Protein AF-0000000067835539 (afdb_homodimer)

Structure (mmCIF, N/CA/C/O backbone):
data_AF-0000000067835539-model_v1
#
loop_
_entity.id
_entity.type
_entity.pdbx_description
1 polymer 'DUF3467 domain-containing protein'
#
loop_
_atom_site.group_PDB
_atom_site.id
_atom_site.type_symbol
_atom_site.label_atom_id
_atom_site.label_alt_id
_atom_site.label_comp_id
_atom_site.label_asym_id
_atom_site.label_entity_id
_atom_site.label_seq_id
_atom_site.pdbx_PDB_ins_code
_atom_site.Cartn_x
_atom_site.Cartn_y
_atom_site.Cartn_z
_atom_site.occupancy
_atom_site.B_iso_or_equiv
_atom_site.auth_seq_id
_atom_site.auth_comp_id
_atom_site.auth_asym_id
_atom_site.auth_atom_id
_atom_site.pdbx_PDB_model_num
ATOM 1 N N . MET A 1 1 ? -22.531 42.406 32.344 1 38.16 1 MET A N 1
ATOM 2 C CA . MET A 1 1 ? -21.484 42.094 31.375 1 38.16 1 MET A CA 1
ATOM 3 C C . MET A 1 1 ? -21.359 40.594 31.203 1 38.16 1 MET A C 1
ATOM 5 O O . MET A 1 1 ? -20.703 39.906 32 1 38.16 1 MET A O 1
ATOM 9 N N . SER A 1 2 ? -22.359 39.75 30.859 1 42.31 2 SER A N 1
ATOM 10 C CA . SER A 1 2 ? -22.562 38.312 30.734 1 42.31 2 SER A CA 1
ATOM 11 C C . SER A 1 2 ? -21.547 37.688 29.781 1 42.31 2 SER A C 1
ATOM 13 O O . SER A 1 2 ? -21.5 38.062 28.594 1 42.31 2 SER A O 1
ATOM 15 N N . GLU A 1 3 ? -20.266 37.438 30.234 1 42.94 3 GLU A N 1
ATOM 16 C CA . GLU A 1 3 ? -19.234 36.656 29.547 1 42.94 3 GLU A CA 1
ATOM 17 C C . GLU A 1 3 ? -19.828 35.438 28.891 1 42.94 3 GLU A C 1
ATOM 19 O O . GLU A 1 3 ? -20.281 34.5 29.562 1 42.94 3 GLU A O 1
ATOM 24 N N . SER A 1 4 ? -20.703 35.625 27.859 1 46.66 4 SER A N 1
ATOM 25 C CA . SER A 1 4 ? -21.062 34.5 27 1 46.66 4 SER A CA 1
ATOM 26 C C . SER A 1 4 ? -19.891 33.562 26.781 1 46.66 4 SER A C 1
ATOM 28 O O . SER A 1 4 ? -18.875 33.969 26.188 1 46.66 4 SER A O 1
ATOM 30 N N . SER A 1 5 ? -19.531 32.781 27.75 1 46.53 5 SER A N 1
ATOM 31 C CA . SER A 1 5 ? -18.641 31.656 27.625 1 46.53 5 SER A CA 1
ATOM 32 C C .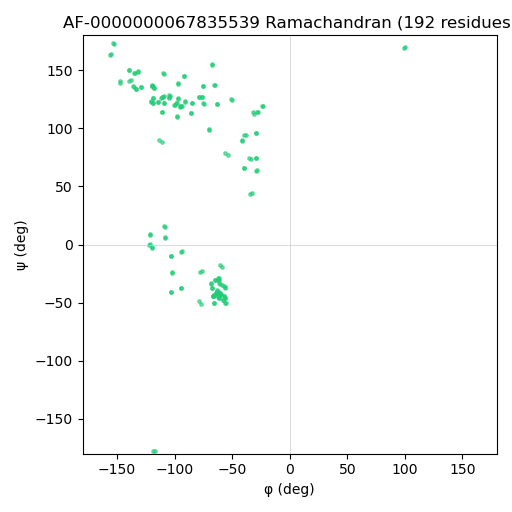 SER A 1 5 ? -18.719 31.047 26.234 1 46.53 5 SER A C 1
ATOM 34 O O . SER A 1 5 ? -19.766 30.516 25.844 1 46.53 5 SER A O 1
ATOM 36 N N . LYS A 1 6 ? -18.109 31.734 25.156 1 47.28 6 LYS A N 1
ATOM 37 C CA . LYS A 1 6 ? -17.953 31.062 23.859 1 47.28 6 LYS A CA 1
ATOM 38 C C . LYS A 1 6 ? -17.812 29.562 24.047 1 47.28 6 LYS A C 1
ATOM 40 O O . LYS A 1 6 ? -16.984 29.109 24.844 1 47.28 6 LYS A O 1
ATOM 45 N N . PRO A 1 7 ? -18.906 28.781 23.922 1 44.31 7 PRO A N 1
ATOM 46 C CA . PRO A 1 7 ? -18.703 27.344 24.016 1 44.31 7 PRO A CA 1
ATOM 47 C C . PRO A 1 7 ? -17.297 26.906 23.562 1 44.31 7 PRO A C 1
ATOM 49 O O . PRO A 1 7 ? -16.688 27.578 22.734 1 44.31 7 PRO A O 1
ATOM 52 N N . GLY A 1 8 ? -16.484 26.391 24.438 1 43.19 8 GLY A N 1
ATOM 53 C CA . GLY A 1 8 ? -15.195 25.766 24.141 1 43.19 8 GLY A CA 1
ATOM 54 C C . GLY A 1 8 ? -15.102 25.25 22.703 1 43.19 8 GLY A C 1
ATOM 55 O O . GLY A 1 8 ? -16.125 25.016 22.062 1 43.19 8 GLY A O 1
ATOM 56 N N . ALA A 1 9 ? -14.156 25.734 21.812 1 45.31 9 ALA A N 1
ATOM 57 C CA . ALA A 1 9 ? -13.812 25.156 20.516 1 45.31 9 ALA A CA 1
ATOM 58 C C . ALA A 1 9 ? -14.047 23.641 20.516 1 45.31 9 ALA A C 1
ATOM 60 O O . ALA A 1 9 ? -13.344 22.891 21.203 1 45.31 9 ALA A O 1
ATOM 61 N N . ALA A 1 10 ? -15.117 23.078 20.641 1 43.88 10 ALA A N 1
ATOM 62 C CA . ALA A 1 10 ? -15.43 21.656 20.453 1 43.88 10 ALA A CA 1
ATOM 63 C C . ALA A 1 10 ? -14.547 21.031 19.391 1 43.88 10 ALA A C 1
ATOM 65 O O . ALA A 1 10 ? -14.156 21.703 18.422 1 43.88 10 ALA A O 1
ATOM 66 N N . ASP A 1 11 ? -13.602 20.078 19.688 1 50.38 11 ASP A N 1
ATOM 67 C CA . ASP A 1 11 ? -12.828 19.234 18.781 1 50.38 11 ASP A CA 1
ATOM 68 C C . ASP A 1 11 ? -13.633 18.891 17.531 1 50.38 11 ASP A C 1
ATOM 70 O O . ASP A 1 11 ? -14.484 18 17.562 1 50.38 11 ASP A O 1
ATOM 74 N N . GLN A 1 12 ? -14.32 19.734 16.891 1 52.12 12 GLN A N 1
ATOM 75 C CA . GLN A 1 12 ? -15.094 19.469 15.68 1 52.12 12 GLN A CA 1
ATOM 76 C C . GLN A 1 12 ? -14.367 18.484 14.758 1 52.12 12 GLN A C 1
ATOM 78 O O . GLN A 1 12 ? -13.211 18.719 14.391 1 52.12 12 GLN A O 1
ATOM 83 N N . VAL A 1 13 ? -14.641 17.203 14.836 1 61.19 13 VAL A N 1
ATOM 84 C CA . VAL A 1 13 ? -14.188 16.219 13.867 1 61.19 13 VAL A CA 1
ATOM 85 C C . VAL A 1 13 ? -14.32 16.766 12.453 1 61.19 13 VAL A C 1
ATOM 87 O O . VAL A 1 13 ? -15.43 17.047 11.992 1 61.19 13 VAL A O 1
ATOM 90 N N . ARG A 1 14 ? -13.297 17.422 11.945 1 71.44 14 ARG A N 1
ATOM 91 C CA . ARG A 1 14 ? -13.312 17.969 10.594 1 71.44 14 ARG A CA 1
ATOM 92 C C . ARG A 1 14 ? -13.727 16.906 9.578 1 71.44 14 ARG A C 1
ATOM 94 O O . ARG A 1 14 ? -13.273 15.773 9.648 1 71.44 14 ARG A O 1
ATOM 101 N N . ALA A 1 15 ? -14.727 17.234 8.836 1 81.19 15 ALA A N 1
ATOM 102 C CA . ALA A 1 15 ? -15.172 16.344 7.773 1 81.19 15 ALA A CA 1
ATOM 103 C C . ALA A 1 15 ? -14.117 16.219 6.684 1 81.19 15 ALA A C 1
ATOM 105 O O . ALA A 1 15 ? -13.375 17.172 6.418 1 81.19 15 ALA A O 1
ATOM 106 N N . ILE A 1 16 ? -13.859 15.055 6.18 1 86.62 16 ILE A N 1
ATOM 107 C CA . ILE A 1 16 ? -12.914 14.82 5.086 1 86.62 16 ILE A CA 1
ATOM 108 C C . ILE A 1 16 ? -13.656 14.836 3.754 1 86.62 16 ILE A C 1
ATOM 110 O O . ILE A 1 16 ? -14.688 14.172 3.605 1 86.62 16 ILE A O 1
ATOM 114 N N . GLU A 1 17 ? -13.312 15.711 2.895 1 89.62 17 GLU A N 1
ATOM 115 C CA . GLU A 1 17 ? -13.742 15.703 1.501 1 89.62 17 GLU A CA 1
ATOM 116 C C . GLU A 1 17 ? -12.758 14.945 0.622 1 89.62 17 GLU A C 1
ATOM 118 O O . GLU A 1 17 ? -11.602 15.359 0.479 1 89.62 17 GLU A O 1
ATOM 123 N N . TRP A 1 18 ? -13.234 13.93 -0.084 1 92.94 18 TRP A N 1
ATOM 124 C CA . TRP A 1 18 ? -12.406 13.109 -0.963 1 92.94 18 TRP A CA 1
ATOM 125 C C . TRP A 1 18 ? -12.578 13.531 -2.418 1 92.94 18 TRP A C 1
ATOM 127 O O . TRP A 1 18 ? -13.695 13.578 -2.934 1 92.94 18 TRP A O 1
ATOM 137 N N . ARG A 1 19 ? -11.578 13.914 -3.035 1 94.31 19 ARG A N 1
ATOM 138 C CA . ARG A 1 19 ? -11.562 14.18 -4.469 1 94.31 19 ARG A CA 1
ATOM 139 C C . ARG A 1 19 ? -10.992 13 -5.242 1 94.31 19 ARG A C 1
ATOM 141 O O . ARG A 1 19 ? -9.82 12.641 -5.066 1 94.31 19 ARG A O 1
ATOM 148 N N . GLU A 1 20 ? -11.75 12.43 -6.184 1 95.12 20 GLU A N 1
ATOM 149 C CA . GLU A 1 20 ? -11.359 11.18 -6.828 1 95.12 20 GLU A CA 1
ATOM 150 C C . GLU A 1 20 ? -11.242 11.352 -8.344 1 95.12 20 GLU A C 1
ATOM 152 O O . GLU A 1 20 ? -11.078 10.367 -9.07 1 95.12 20 GLU A O 1
ATOM 157 N N . ASP A 1 21 ? -11.32 12.539 -8.844 1 94 21 ASP A N 1
ATOM 158 C CA . ASP A 1 21 ? -11.422 12.789 -10.273 1 94 21 ASP A CA 1
ATOM 159 C C . ASP A 1 21 ? -10.195 12.25 -11.016 1 94 21 ASP A C 1
ATOM 161 O O . ASP A 1 21 ? -10.312 11.773 -12.148 1 94 21 ASP A O 1
ATOM 165 N N . SER A 1 22 ? -9.023 12.266 -10.453 1 92.44 22 SER A N 1
ATOM 166 C CA . SER A 1 22 ? -7.789 11.891 -11.133 1 92.44 22 SER A CA 1
ATOM 167 C C . SER A 1 22 ? -7.258 10.555 -10.617 1 92.44 22 SER A C 1
ATOM 169 O O . SER A 1 22 ? -6.125 10.172 -10.922 1 92.44 22 SER A O 1
ATOM 171 N N . MET A 1 23 ? -8.117 9.836 -9.922 1 96.88 23 MET A N 1
ATOM 172 C CA . MET A 1 23 ? -7.652 8.602 -9.305 1 96.88 23 MET A CA 1
ATOM 173 C C . MET A 1 23 ? -7.496 7.496 -10.336 1 96.88 23 MET A C 1
ATOM 175 O O . MET A 1 23 ? -8.398 7.258 -11.141 1 96.88 23 MET A O 1
ATOM 179 N N . SER A 1 24 ? -6.332 6.93 -10.344 1 97.06 24 SER A N 1
ATOM 180 C CA . SER A 1 24 ? -6.098 5.766 -11.188 1 97.06 24 SER A CA 1
ATOM 181 C C . SER A 1 24 ? -6.246 4.469 -10.406 1 97.06 24 SER A C 1
ATOM 183 O O . SER A 1 24 ? -5.836 4.391 -9.242 1 97.06 24 SER A O 1
ATOM 185 N N . THR A 1 25 ? -6.891 3.49 -11.039 1 97.81 25 THR A N 1
ATOM 186 C CA . THR A 1 25 ? -7.094 2.191 -10.406 1 97.81 25 THR A CA 1
ATOM 187 C C . THR A 1 25 ? -6.266 1.116 -11.102 1 97.81 25 THR A C 1
ATOM 189 O O . THR A 1 25 ? -6.285 1.008 -12.328 1 97.81 25 THR A O 1
ATOM 192 N N . GLN A 1 26 ? -5.469 0.396 -10.305 1 98.06 26 GLN A N 1
ATOM 193 C CA . GLN A 1 26 ? -4.656 -0.689 -10.844 1 98.06 26 GLN A CA 1
ATOM 194 C C . GLN A 1 26 ? -4.797 -1.955 -10.008 1 98.06 26 GLN A C 1
ATOM 196 O O . GLN A 1 26 ? -5.117 -1.884 -8.812 1 98.06 26 GLN A O 1
ATOM 201 N N . PHE A 1 27 ? -4.684 -3.047 -10.688 1 97.56 27 PHE A N 1
ATOM 202 C CA . PHE A 1 27 ? -4.562 -4.332 -10 1 97.56 27 PHE A CA 1
ATOM 203 C C . PHE A 1 27 ? -3.098 -4.688 -9.773 1 97.56 27 PHE A C 1
ATOM 205 O O . PHE A 1 27 ? -2.24 -4.383 -10.602 1 97.56 27 PHE A O 1
ATOM 212 N N . ALA A 1 28 ? -2.855 -5.352 -8.609 1 98.19 28 ALA A N 1
ATOM 213 C CA . ALA A 1 28 ? -1.514 -5.863 -8.352 1 98.19 28 ALA A CA 1
ATOM 214 C C . ALA A 1 28 ? -1.566 -7.148 -7.531 1 98.19 28 ALA A C 1
ATOM 216 O O . ALA A 1 28 ? -2.393 -7.281 -6.625 1 98.19 28 ALA A O 1
ATOM 217 N N . ASN A 1 29 ? -0.657 -8.109 -7.906 1 97.31 29 ASN A N 1
ATOM 218 C CA . ASN A 1 29 ? -0.482 -9.305 -7.082 1 97.31 29 ASN A CA 1
ATOM 219 C C . ASN A 1 29 ? 0.963 -9.461 -6.617 1 97.31 29 ASN A C 1
ATOM 221 O O . ASN A 1 29 ? 1.306 -10.438 -5.953 1 97.31 29 ASN A O 1
ATOM 225 N N . VAL A 1 30 ? 1.822 -8.609 -6.969 1 97 30 VAL A N 1
ATOM 226 C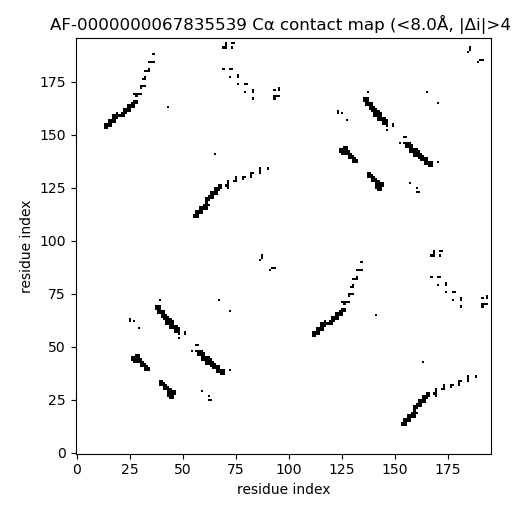 CA . VAL A 1 30 ? 3.203 -8.523 -6.504 1 97 30 VAL A CA 1
ATOM 227 C C . VAL A 1 30 ? 3.432 -7.184 -5.812 1 97 30 VAL A C 1
ATOM 229 O O . VAL A 1 30 ? 2.975 -6.145 -6.293 1 97 30 VAL A O 1
ATOM 232 N N . VAL A 1 31 ? 4.094 -7.184 -4.695 1 98.25 31 VAL A N 1
ATOM 233 C CA . VAL A 1 31 ? 4.402 -5.961 -3.963 1 98.25 31 VAL A CA 1
ATOM 234 C C . VAL A 1 31 ? 5.863 -5.98 -3.516 1 98.25 31 VAL A C 1
ATOM 236 O O . VAL A 1 31 ? 6.426 -7.047 -3.262 1 98.25 31 VAL A O 1
ATOM 239 N N . ASN A 1 32 ? 6.441 -4.848 -3.465 1 97.19 32 ASN A N 1
ATOM 240 C CA . ASN A 1 32 ? 7.766 -4.617 -2.889 1 97.19 32 ASN A CA 1
ATOM 241 C C . ASN A 1 32 ? 7.809 -3.32 -2.088 1 97.19 32 ASN A C 1
ATOM 243 O O . ASN A 1 32 ? 7.047 -2.393 -2.357 1 97.19 32 ASN A O 1
ATOM 247 N N . VAL A 1 33 ? 8.648 -3.305 -1.08 1 98.5 33 VAL A N 1
ATOM 248 C CA . VAL A 1 33 ? 8.75 -2.141 -0.207 1 98.5 33 VAL A CA 1
ATOM 249 C C . VAL A 1 33 ? 10.219 -1.784 0.007 1 98.5 33 VAL A C 1
ATOM 251 O O . VAL A 1 33 ? 11.047 -2.664 0.246 1 98.5 33 VAL A O 1
ATOM 254 N N . GLN A 1 34 ? 10.508 -0.536 -0.115 1 96.5 34 GLN A N 1
ATOM 255 C CA . GLN A 1 34 ? 11.828 0 0.21 1 96.5 34 GLN A CA 1
ATOM 256 C C . GLN A 1 34 ? 11.719 1.21 1.134 1 96.5 34 GLN A C 1
ATOM 258 O O . GLN A 1 34 ? 10.844 2.062 0.947 1 96.5 34 GLN A O 1
ATOM 263 N N . GLY A 1 35 ? 12.539 1.286 2.15 1 95.5 35 GLY A N 1
ATOM 264 C CA . GLY A 1 35 ? 12.508 2.379 3.109 1 95.5 35 GLY A CA 1
ATOM 265 C C . GLY A 1 35 ? 13.805 3.164 3.158 1 95.5 35 GLY A C 1
ATOM 266 O O . GLY A 1 35 ? 14.891 2.592 3.031 1 95.5 35 GLY A O 1
ATOM 267 N N . THR A 1 36 ? 13.758 4.48 3.197 1 92 36 THR A N 1
ATOM 268 C CA . THR A 1 36 ? 14.852 5.379 3.535 1 92 36 THR A CA 1
ATOM 269 C C . THR A 1 36 ? 14.531 6.184 4.793 1 92 36 THR A C 1
ATOM 271 O O . THR A 1 36 ? 13.5 5.949 5.438 1 92 36 THR A O 1
ATOM 274 N N . ARG A 1 37 ? 15.414 7.066 5.168 1 91.62 37 ARG A N 1
ATOM 275 C CA . ARG A 1 37 ? 15.18 7.898 6.34 1 91.62 37 ARG A CA 1
ATOM 276 C C . ARG A 1 37 ? 13.992 8.828 6.121 1 91.62 37 ARG A C 1
ATOM 278 O O . ARG A 1 37 ? 13.242 9.125 7.055 1 91.62 37 ARG A O 1
ATOM 285 N N . GLU A 1 38 ? 13.781 9.203 4.918 1 94.62 38 GLU A N 1
ATOM 286 C CA . GLU A 1 38 ? 12.852 10.289 4.637 1 94.62 38 GLU A CA 1
ATOM 287 C C . GLU A 1 38 ? 11.516 9.75 4.125 1 94.62 38 GLU A C 1
ATOM 289 O O . GLU A 1 38 ? 10.5 10.445 4.18 1 94.62 38 GLU A O 1
ATOM 294 N N . GLN A 1 39 ? 11.586 8.555 3.551 1 97.19 39 GLN A N 1
ATOM 295 C CA . GLN A 1 39 ? 10.359 8.086 2.912 1 97.19 39 GLN A CA 1
ATOM 296 C C . GLN A 1 39 ? 10.328 6.562 2.828 1 97.19 39 GLN A C 1
ATOM 298 O O . GLN A 1 39 ? 11.352 5.906 3.037 1 97.19 39 GLN A O 1
ATOM 303 N N . VAL A 1 40 ? 9.156 6.012 2.586 1 98.31 40 VAL A N 1
ATOM 304 C CA . VAL A 1 40 ? 8.906 4.602 2.295 1 98.31 40 VAL A CA 1
ATOM 305 C C . VAL A 1 40 ? 8.297 4.461 0.905 1 98.31 40 VAL A C 1
ATOM 307 O O . VAL A 1 40 ? 7.277 5.09 0.602 1 98.31 40 VAL A O 1
ATOM 310 N N . ASP A 1 41 ? 8.891 3.633 0.026 1 98.56 41 ASP A N 1
ATOM 311 C CA . ASP A 1 41 ? 8.406 3.426 -1.334 1 98.56 41 ASP A CA 1
ATOM 312 C C . ASP A 1 41 ? 7.699 2.078 -1.464 1 98.56 41 ASP A C 1
ATOM 314 O O . ASP A 1 41 ? 8.258 1.04 -1.109 1 98.56 41 ASP A O 1
ATOM 318 N N . LEU A 1 42 ? 6.477 2.125 -1.963 1 98.88 42 LEU A N 1
ATOM 319 C CA . LEU A 1 42 ? 5.719 0.923 -2.293 1 98.88 42 LEU A CA 1
ATOM 320 C C . LEU A 1 42 ? 5.695 0.692 -3.801 1 98.88 42 LEU A C 1
ATOM 322 O O . LEU A 1 42 ? 5.375 1.604 -4.566 1 98.88 42 LEU A O 1
ATOM 326 N N . PHE A 1 43 ? 6.059 -0.492 -4.203 1 98.62 43 PHE A N 1
ATOM 327 C CA . PHE A 1 43 ? 5.969 -0.91 -5.598 1 98.62 43 PHE A CA 1
ATOM 328 C C . PHE A 1 43 ? 4.867 -1.95 -5.781 1 98.62 43 PHE A C 1
ATOM 330 O O . PHE A 1 43 ? 4.789 -2.918 -5.02 1 98.62 43 PHE A O 1
ATOM 337 N N . PHE A 1 44 ? 4.016 -1.648 -6.738 1 98.69 44 PHE A N 1
ATOM 338 C CA . PHE A 1 44 ? 2.932 -2.57 -7.059 1 98.69 44 PHE A CA 1
ATOM 339 C C . PH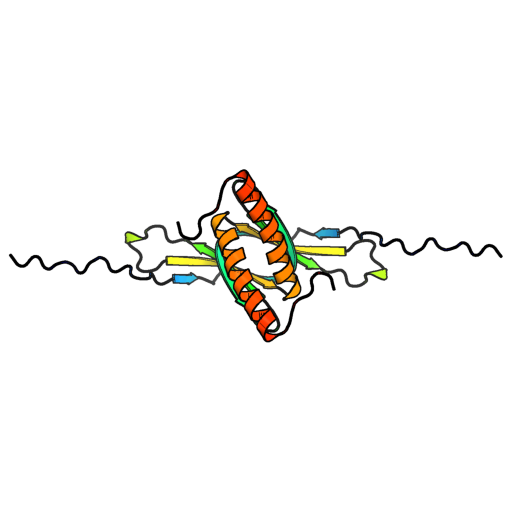E A 1 44 ? 3.053 -3.068 -8.492 1 98.69 44 PHE A C 1
ATOM 341 O O . PHE A 1 44 ? 3.371 -2.297 -9.398 1 98.69 44 PHE A O 1
ATOM 348 N N . GLY A 1 45 ? 2.877 -4.363 -8.664 1 97.94 45 GLY A N 1
ATOM 349 C CA . GLY A 1 45 ? 2.975 -4.93 -10 1 97.94 45 GLY A CA 1
ATOM 350 C C . GLY A 1 45 ? 2.154 -6.191 -10.172 1 97.94 45 GLY A C 1
ATOM 351 O O . GLY A 1 45 ? 1.522 -6.664 -9.227 1 97.94 45 GLY A O 1
ATOM 352 N N . THR A 1 46 ? 2.113 -6.629 -11.422 1 96.69 46 THR A N 1
ATOM 353 C CA . THR A 1 46 ? 1.389 -7.844 -11.789 1 96.69 46 THR A CA 1
ATOM 354 C C . THR A 1 46 ? 2.33 -8.867 -12.414 1 96.69 46 THR A C 1
ATOM 356 O O . THR A 1 46 ? 3.102 -8.539 -13.312 1 96.69 46 THR A O 1
ATOM 359 N N . ASN A 1 47 ? 2.332 -10.023 -11.781 1 94.38 47 ASN A N 1
ATOM 360 C CA . ASN A 1 47 ? 3.037 -11.148 -12.391 1 94.38 47 ASN A CA 1
ATOM 361 C C . ASN A 1 47 ? 2.42 -11.539 -13.734 1 94.38 47 ASN A C 1
ATOM 363 O O . ASN A 1 47 ? 1.239 -11.883 -13.797 1 94.38 47 ASN A O 1
ATOM 367 N N . ARG A 1 48 ? 3.197 -11.492 -14.805 1 88.75 48 ARG A N 1
ATOM 368 C CA . ARG A 1 48 ? 2.695 -11.758 -16.156 1 88.75 48 ARG A CA 1
ATOM 369 C C . ARG A 1 48 ? 3.197 -13.102 -16.672 1 88.75 48 ARG A C 1
ATOM 371 O O . ARG A 1 48 ? 3.002 -13.43 -17.844 1 88.75 48 ARG A O 1
ATOM 378 N N . THR A 1 49 ? 3.863 -13.773 -15.789 1 84.31 49 THR A N 1
ATOM 379 C CA . THR A 1 49 ? 4.445 -15.023 -16.25 1 84.31 49 THR A CA 1
ATOM 380 C C . THR A 1 49 ? 3.357 -16.062 -16.516 1 84.31 49 THR A C 1
ATOM 382 O O . THR A 1 49 ? 2.611 -16.438 -15.602 1 84.31 49 THR A O 1
ATOM 385 N N . TRP A 1 50 ? 2.941 -16.266 -17.734 1 71.81 50 TRP A N 1
ATOM 386 C CA . TRP A 1 50 ? 1.904 -17.219 -18.141 1 71.81 50 TRP A CA 1
ATOM 387 C C . TRP A 1 50 ? 2.459 -18.641 -18.203 1 71.81 50 TRP A C 1
ATOM 389 O O . TRP A 1 50 ? 1.801 -19.594 -17.766 1 71.81 50 TRP A O 1
ATOM 399 N N . ASN A 1 51 ? 3.635 -18.828 -18.875 1 65.69 51 ASN A N 1
ATOM 400 C CA . ASN A 1 51 ? 4.184 -20.172 -19.062 1 65.69 51 ASN A CA 1
ATOM 401 C C . ASN A 1 51 ? 5.488 -20.344 -18.297 1 65.69 51 ASN A C 1
ATOM 403 O O . ASN A 1 51 ? 6.562 -20.016 -18.797 1 65.69 51 ASN A O 1
ATOM 407 N N . LEU A 1 52 ? 5.34 -20.781 -17.078 1 61.31 52 LEU A N 1
ATOM 408 C CA . LEU A 1 52 ? 6.512 -20.953 -16.219 1 61.31 52 LEU A CA 1
ATOM 409 C C . LEU A 1 52 ? 7.496 -21.938 -16.844 1 61.31 52 LEU A C 1
ATOM 411 O O . LEU A 1 52 ? 8.711 -21.812 -16.641 1 61.31 52 LEU A O 1
ATOM 415 N N . ALA A 1 53 ? 6.918 -22.875 -17.484 1 61.5 53 ALA A N 1
ATOM 416 C CA . ALA A 1 53 ? 7.77 -23.938 -18.031 1 61.5 53 ALA A CA 1
ATOM 417 C C . ALA A 1 53 ? 8.75 -23.375 -19.062 1 61.5 53 ALA A C 1
ATOM 419 O O . ALA A 1 53 ? 9.844 -23.922 -19.25 1 61.5 53 ALA A O 1
ATOM 420 N N . GLU A 1 54 ? 8.336 -22.359 -19.656 1 58.66 54 GLU A N 1
ATOM 421 C CA . GLU A 1 54 ? 9.141 -21.922 -20.797 1 58.66 54 GLU A CA 1
ATOM 422 C C . GLU A 1 54 ? 9.992 -20.703 -20.422 1 58.66 54 GLU A C 1
ATOM 424 O O . GLU A 1 54 ? 10.844 -20.281 -21.203 1 58.66 54 GLU A O 1
ATOM 429 N N . THR A 1 55 ? 9.633 -20.203 -19.219 1 60.78 55 THR A N 1
ATOM 430 C CA . THR A 1 55 ? 10.352 -18.938 -19.031 1 60.78 55 THR A CA 1
ATOM 431 C C . THR A 1 55 ? 11.344 -19.062 -17.875 1 60.78 55 THR A C 1
ATOM 433 O O . THR A 1 55 ? 11.008 -19.562 -16.797 1 60.78 55 THR A O 1
ATOM 436 N N . GLU A 1 56 ? 12.586 -18.812 -18.172 1 67.56 56 GLU A N 1
ATOM 437 C CA . GLU A 1 56 ? 13.695 -18.75 -17.219 1 67.56 56 GLU A CA 1
ATOM 438 C C . GLU A 1 56 ? 13.461 -17.688 -16.156 1 67.56 56 GLU A C 1
ATOM 440 O O . GLU A 1 56 ? 14.07 -17.719 -15.086 1 67.56 56 GLU A O 1
ATOM 445 N N . SER A 1 57 ? 12.516 -16.734 -16.5 1 79.31 57 SER A N 1
ATOM 446 C CA . SER A 1 57 ? 12.352 -15.641 -15.547 1 79.31 57 SER A CA 1
ATOM 447 C C . SER A 1 57 ? 10.883 -15.289 -15.352 1 79.31 57 SER A C 1
ATOM 449 O O . SER A 1 57 ? 10.062 -15.492 -16.25 1 79.31 57 SER A O 1
ATOM 451 N N . VAL A 1 58 ? 10.555 -15 -14.164 1 86.88 58 VAL A N 1
ATOM 452 C CA . VAL A 1 58 ? 9.25 -14.43 -13.844 1 86.88 58 VAL A CA 1
ATOM 453 C C . VAL A 1 58 ? 9.211 -12.961 -14.25 1 86.88 58 VAL A C 1
ATOM 455 O O . VAL A 1 58 ? 10.086 -12.18 -13.867 1 86.88 58 VAL A O 1
ATOM 458 N N . VAL A 1 59 ? 8.234 -12.641 -15.148 1 91.44 59 VAL A N 1
ATOM 459 C CA . VAL A 1 59 ? 8.133 -11.258 -15.602 1 91.44 59 VAL A CA 1
ATOM 460 C C . VAL A 1 59 ? 7.062 -10.523 -14.789 1 91.44 59 VAL A C 1
ATOM 462 O O . VAL A 1 59 ? 5.922 -10.992 -14.703 1 91.44 59 VAL A O 1
ATOM 465 N N . VAL A 1 60 ? 7.445 -9.398 -14.188 1 94.88 60 VAL A N 1
ATOM 466 C CA . VAL A 1 60 ? 6.523 -8.586 -13.398 1 94.88 60 VAL A CA 1
ATOM 467 C C . VAL A 1 60 ? 6.395 -7.199 -14.016 1 94.88 60 VAL A C 1
ATOM 469 O O . VAL A 1 60 ? 7.395 -6.504 -14.219 1 94.88 60 VAL A O 1
ATOM 472 N N . ASP A 1 61 ? 5.156 -6.777 -14.398 1 96.31 61 ASP A N 1
ATOM 473 C CA . ASP A 1 61 ? 4.879 -5.41 -14.828 1 96.31 61 ASP A CA 1
ATOM 474 C C . ASP A 1 61 ? 4.594 -4.508 -13.633 1 96.31 61 ASP A C 1
ATOM 476 O O . ASP A 1 61 ? 3.584 -4.68 -12.945 1 96.31 61 ASP A O 1
ATOM 480 N N . LEU A 1 62 ? 5.488 -3.551 -13.391 1 97.81 62 LEU A N 1
ATOM 481 C CA . LEU A 1 62 ? 5.238 -2.578 -12.336 1 97.81 62 LEU A CA 1
ATOM 482 C C . LEU A 1 62 ? 4.262 -1.505 -12.805 1 97.81 62 LEU A C 1
ATOM 484 O O . LEU A 1 62 ? 4.445 -0.918 -13.875 1 97.81 62 LEU A O 1
ATOM 488 N N . SER A 1 63 ? 3.232 -1.297 -12.07 1 97.75 63 SER A N 1
ATOM 489 C CA . SER A 1 63 ? 2.209 -0.325 -12.438 1 97.75 63 SER A CA 1
ATOM 490 C C . SER A 1 63 ? 2.344 0.959 -11.625 1 97.75 63 SER A C 1
ATOM 492 O O . SER A 1 63 ? 2.203 2.059 -12.164 1 97.75 63 SER A O 1
ATOM 494 N N . ASN A 1 64 ? 2.633 0.842 -10.305 1 98.44 64 ASN A N 1
ATOM 495 C CA . ASN A 1 64 ? 2.643 2.006 -9.422 1 98.44 64 ASN A CA 1
ATOM 496 C C . ASN A 1 64 ? 3.861 2.004 -8.508 1 98.44 64 ASN A C 1
ATOM 498 O O . ASN A 1 64 ? 4.246 0.959 -7.98 1 98.44 64 ASN A O 1
ATOM 502 N N . ARG A 1 65 ? 4.457 3.137 -8.398 1 98.5 65 ARG A N 1
ATOM 503 C CA . ARG A 1 65 ? 5.324 3.479 -7.27 1 98.5 65 ARG A CA 1
ATOM 504 C C . ARG A 1 65 ? 4.691 4.559 -6.402 1 98.5 65 ARG A C 1
ATOM 506 O O . ARG A 1 65 ? 4.445 5.676 -6.867 1 98.5 65 ARG A O 1
ATOM 513 N N . VAL A 1 66 ? 4.328 4.254 -5.156 1 98.75 66 VAL A N 1
ATOM 514 C CA . VAL A 1 66 ? 3.734 5.223 -4.242 1 98.75 66 VAL A CA 1
ATOM 515 C C . VAL A 1 66 ? 4.73 5.57 -3.139 1 98.75 66 VAL A C 1
ATOM 517 O O . VAL A 1 66 ? 5.191 4.691 -2.408 1 98.75 66 VAL A O 1
ATOM 520 N N . ILE A 1 67 ? 5.066 6.836 -3.004 1 98.81 67 ILE A N 1
ATOM 521 C CA . ILE A 1 67 ? 6.004 7.328 -1.998 1 98.81 67 ILE A CA 1
ATOM 522 C C . ILE A 1 67 ? 5.234 7.824 -0.777 1 98.81 67 ILE A C 1
ATOM 524 O O . ILE A 1 67 ? 4.461 8.781 -0.87 1 98.81 67 ILE A O 1
ATOM 528 N N . LEU A 1 68 ? 5.465 7.215 0.364 1 98.69 68 LEU A N 1
ATOM 529 C CA . LEU A 1 68 ? 4.781 7.559 1.604 1 98.69 68 LEU A CA 1
ATOM 530 C C . LEU A 1 68 ? 5.734 8.242 2.58 1 98.69 68 LEU A C 1
ATOM 532 O O . LEU A 1 68 ? 6.922 7.918 2.623 1 98.69 68 LEU A O 1
ATOM 536 N N . THR A 1 69 ? 5.152 9.172 3.367 1 96.88 69 THR A N 1
ATOM 537 C CA . THR A 1 69 ? 5.871 9.57 4.574 1 96.88 69 THR A CA 1
ATOM 538 C C . THR A 1 69 ? 5.938 8.422 5.57 1 96.88 69 THR A C 1
ATOM 540 O O . THR A 1 69 ? 5.098 7.516 5.543 1 96.88 69 THR A O 1
ATOM 543 N N . PRO A 1 70 ? 6.914 8.445 6.402 1 96.94 70 PRO A N 1
ATOM 544 C CA . PRO A 1 70 ? 7.016 7.383 7.402 1 96.94 70 PRO A CA 1
ATOM 545 C C . PRO A 1 70 ? 5.758 7.254 8.258 1 96.94 70 PRO A C 1
ATOM 547 O O . PRO A 1 70 ? 5.324 6.141 8.562 1 96.94 70 PRO A O 1
ATOM 550 N N . LEU A 1 71 ? 5.125 8.359 8.586 1 96.31 71 LEU A N 1
ATOM 551 C CA . LEU A 1 71 ? 3.902 8.336 9.383 1 96.31 71 LEU A CA 1
ATOM 552 C C . LEU A 1 71 ? 2.762 7.684 8.602 1 96.31 71 LEU A C 1
ATOM 554 O O . LEU A 1 71 ? 2.018 6.867 9.148 1 96.31 71 LEU A O 1
ATOM 558 N N . ALA A 1 72 ? 2.648 8.062 7.352 1 97.75 72 ALA A N 1
ATOM 559 C CA . ALA A 1 72 ? 1.617 7.461 6.504 1 97.75 72 ALA A CA 1
ATOM 560 C C . ALA A 1 72 ? 1.852 5.961 6.332 1 97.75 72 ALA A C 1
ATOM 562 O O . ALA A 1 72 ? 0.9 5.176 6.32 1 97.75 72 ALA A O 1
ATOM 563 N N . ALA A 1 73 ? 3.082 5.57 6.176 1 98.56 73 ALA A N 1
ATOM 564 C CA . ALA A 1 73 ? 3.428 4.156 6.051 1 98.56 73 ALA A CA 1
ATOM 565 C C . ALA A 1 73 ? 3.02 3.379 7.297 1 98.56 73 ALA A C 1
ATOM 567 O O . ALA A 1 73 ? 2.471 2.279 7.199 1 98.56 73 ALA A O 1
ATOM 568 N N . LYS A 1 74 ? 3.275 3.936 8.438 1 98.12 74 LYS A N 1
ATOM 569 C CA . LYS A 1 74 ? 2.885 3.301 9.688 1 98.12 74 LYS A CA 1
ATOM 570 C C . LYS A 1 74 ? 1.367 3.193 9.805 1 98.12 74 LYS A C 1
ATOM 572 O O . LYS A 1 74 ? 0.843 2.172 10.25 1 98.12 74 LYS A O 1
ATOM 577 N N . ARG A 1 75 ? 0.718 4.23 9.422 1 98.12 75 ARG A N 1
ATOM 578 C CA . ARG A 1 75 ? -0.741 4.188 9.422 1 98.12 75 ARG A CA 1
ATOM 579 C C . ARG A 1 75 ? -1.258 3.098 8.492 1 98.12 75 ARG A C 1
ATOM 581 O O . ARG A 1 75 ? -2.189 2.369 8.836 1 98.12 75 ARG A O 1
ATOM 588 N N . LEU A 1 76 ? -0.641 2.99 7.285 1 98.69 76 LEU A N 1
ATOM 589 C CA . LEU A 1 76 ? -1.028 1.929 6.359 1 98.69 76 LEU A CA 1
ATOM 590 C C . LEU A 1 76 ? -0.852 0.557 7.004 1 98.69 76 LEU A C 1
ATOM 592 O O . LEU A 1 76 ? -1.744 -0.29 6.922 1 98.69 76 LEU A O 1
ATOM 596 N N . HIS A 1 77 ? 0.278 0.356 7.598 1 98.56 77 HIS A N 1
ATOM 597 C CA . HIS A 1 77 ? 0.572 -0.925 8.227 1 98.56 77 HIS A CA 1
ATOM 598 C C . HIS A 1 77 ? -0.478 -1.275 9.281 1 98.56 77 HIS A C 1
ATOM 600 O O . HIS A 1 77 ? -0.973 -2.404 9.312 1 98.56 77 HIS A O 1
ATOM 606 N N . SER A 1 78 ? -0.812 -0.279 10.086 1 98.06 78 SER A N 1
ATOM 607 C CA . SER A 1 78 ? -1.773 -0.487 11.164 1 98.06 78 SER A CA 1
ATOM 608 C C . SER A 1 78 ? -3.16 -0.808 10.609 1 98.06 78 SER A C 1
ATOM 610 O O . SER A 1 78 ? -3.775 -1.799 11.008 1 98.06 78 SER A O 1
ATOM 612 N N . VAL A 1 79 ? -3.637 -0.007 9.695 1 98.12 79 VAL A N 1
ATOM 613 C CA . VAL A 1 79 ? -4.984 -0.16 9.156 1 98.12 79 VAL A CA 1
ATOM 614 C C . VAL A 1 79 ? -5.078 -1.465 8.367 1 98.12 79 VAL A C 1
ATOM 616 O O . VAL A 1 79 ? -6.055 -2.205 8.492 1 98.12 79 VAL A O 1
ATOM 619 N N . LEU A 1 80 ? -4.051 -1.778 7.52 1 98.56 80 LEU A N 1
ATOM 620 C CA . LEU A 1 80 ? -4.016 -3.016 6.746 1 98.56 80 LEU A CA 1
ATOM 621 C C . LEU A 1 80 ? -4.016 -4.23 7.668 1 98.56 80 LEU A C 1
ATOM 623 O O . LEU A 1 80 ? -4.703 -5.219 7.398 1 98.56 80 LEU A O 1
ATOM 627 N N . GLY A 1 81 ? -3.258 -4.141 8.734 1 97.94 81 GLY A N 1
ATOM 628 C CA . GLY A 1 81 ? -3.256 -5.215 9.711 1 97.94 81 GLY A CA 1
ATOM 629 C C . GLY A 1 81 ? -4.637 -5.523 10.258 1 97.94 81 GLY A C 1
ATOM 630 O O . GLY A 1 81 ? -5.012 -6.691 10.391 1 97.94 81 GLY A O 1
ATOM 631 N N . GLY A 1 82 ? -5.379 -4.445 10.625 1 97.44 82 GLY A N 1
ATOM 632 C CA . GLY A 1 82 ? -6.746 -4.633 11.086 1 97.44 82 GLY A CA 1
ATOM 633 C C . GLY A 1 82 ? -7.641 -5.293 10.055 1 97.44 82 GLY A C 1
ATOM 634 O O . GLY A 1 82 ? -8.398 -6.211 10.375 1 97.44 82 GLY A O 1
ATOM 635 N N . VAL A 1 83 ? -7.523 -4.879 8.859 1 97.62 83 VAL A N 1
ATOM 636 C CA . VAL A 1 83 ? -8.336 -5.402 7.762 1 97.62 83 VAL A CA 1
ATOM 637 C C . VAL A 1 83 ? -8 -6.875 7.527 1 97.62 83 VAL A C 1
ATOM 639 O O . VAL A 1 83 ? -8.898 -7.695 7.336 1 97.62 83 VAL A O 1
ATOM 642 N N . LEU A 1 84 ? -6.727 -7.238 7.539 1 97.25 84 LEU A N 1
ATOM 643 C CA . LEU A 1 84 ? -6.293 -8.609 7.309 1 97.25 84 LEU A CA 1
ATOM 644 C C . LEU A 1 84 ? -6.727 -9.516 8.461 1 97.25 84 LEU A C 1
ATOM 646 O O . LEU A 1 84 ? -7.082 -10.68 8.242 1 97.25 84 LEU A O 1
ATOM 650 N N . THR A 1 85 ? -6.684 -8.992 9.68 1 96.94 85 THR A N 1
ATOM 651 C CA . THR A 1 85 ? -7.137 -9.75 10.836 1 96.94 85 THR A CA 1
ATOM 652 C C . THR A 1 85 ? -8.617 -10.102 10.703 1 96.94 85 THR A C 1
ATOM 654 O O . THR A 1 85 ? -9.016 -11.242 10.938 1 96.94 85 THR A O 1
ATOM 657 N N . GLU A 1 86 ? -9.383 -9.109 10.32 1 95.75 86 GLU A N 1
ATOM 658 C CA . GLU A 1 86 ? -10.805 -9.336 10.109 1 95.75 86 GLU A CA 1
ATOM 659 C C . GLU A 1 86 ? -11.047 -10.344 8.984 1 95.75 86 GLU A C 1
ATOM 661 O O . GLU A 1 86 ? -11.891 -11.234 9.109 1 95.75 86 GLU A O 1
ATOM 666 N N . TYR A 1 87 ? -10.336 -10.18 7.902 1 94.88 87 TYR A N 1
ATOM 667 C CA . TYR A 1 87 ? -10.43 -11.094 6.77 1 94.88 87 TYR A CA 1
ATOM 668 C C . TYR A 1 87 ? -10.164 -12.531 7.203 1 94.88 87 TYR A C 1
ATOM 670 O O . TYR A 1 87 ? -10.945 -13.43 6.891 1 94.88 87 TYR A O 1
ATOM 678 N N . GLU A 1 88 ? -9.117 -12.734 7.887 1 95.38 88 GLU A N 1
ATOM 679 C CA . GLU A 1 88 ? -8.703 -14.078 8.289 1 95.38 88 GLU A CA 1
ATOM 680 C C . GLU A 1 88 ? -9.68 -14.664 9.312 1 95.38 88 GLU A C 1
ATOM 682 O O . GLU A 1 88 ? -9.891 -15.875 9.336 1 95.38 88 GLU A O 1
ATOM 687 N N . ASN A 1 89 ? -10.289 -13.805 10.219 1 95.44 89 ASN A N 1
ATOM 688 C CA . ASN A 1 89 ? -11.312 -14.258 11.156 1 95.44 89 ASN A CA 1
ATOM 689 C C . ASN A 1 89 ? -12.539 -14.797 10.422 1 95.44 89 ASN A C 1
ATOM 691 O O . ASN A 1 89 ? -13.164 -15.758 10.883 1 95.44 89 ASN A O 1
ATOM 695 N N . ARG A 1 90 ? -12.75 -14.25 9.305 1 93.75 90 ARG A N 1
ATOM 696 C CA . ARG A 1 90 ? -13.977 -14.586 8.578 1 93.75 90 ARG A CA 1
ATOM 697 C C . ARG A 1 90 ? -13.734 -15.711 7.582 1 93.75 90 ARG A C 1
ATOM 699 O O . ARG A 1 90 ? -14.602 -16.562 7.371 1 93.75 90 ARG A O 1
ATOM 706 N N . HIS A 1 91 ? -12.594 -15.734 6.938 1 91.62 91 HIS A N 1
ATOM 707 C CA . HIS A 1 91 ? -12.398 -16.594 5.777 1 91.62 91 HIS A CA 1
ATOM 708 C C . HIS A 1 91 ? -11.273 -17.594 6.012 1 91.62 91 HIS A C 1
ATOM 710 O O . HIS A 1 91 ? -11.016 -18.453 5.168 1 91.62 91 HIS A O 1
ATOM 716 N N . GLY A 1 92 ? -10.617 -17.531 7.148 1 90.06 92 GLY A N 1
ATOM 717 C CA . GLY A 1 92 ? -9.484 -18.406 7.422 1 90.06 92 GLY A CA 1
ATOM 718 C C . GLY A 1 92 ? -8.141 -17.734 7.188 1 90.06 92 GLY A C 1
ATOM 719 O O . GLY A 1 92 ? -8.062 -16.703 6.512 1 90.06 92 GLY A O 1
ATOM 720 N N . ARG A 1 93 ? -7.203 -18.391 7.613 1 90.94 93 ARG A N 1
ATOM 721 C CA . ARG A 1 93 ? -5.852 -17.844 7.598 1 90.94 93 ARG A CA 1
ATOM 722 C C . ARG A 1 93 ? -5.273 -17.859 6.188 1 90.94 93 ARG A C 1
ATOM 724 O O . ARG A 1 93 ? -5.418 -18.828 5.457 1 90.94 93 ARG A O 1
ATOM 731 N N . LEU A 1 94 ? -4.609 -16.719 5.809 1 90.31 94 LEU A N 1
ATOM 732 C CA . LEU A 1 94 ? -3.828 -16.625 4.578 1 90.31 94 LEU A CA 1
ATOM 733 C C . LEU A 1 94 ? -2.416 -17.156 4.789 1 90.31 94 LEU A C 1
ATOM 735 O O . LEU A 1 94 ? -1.709 -16.719 5.699 1 90.31 94 LEU A O 1
ATOM 739 N N . ASP A 1 95 ? -2.047 -18.141 4.031 1 85.62 95 ASP A N 1
ATOM 740 C CA . ASP A 1 95 ? -0.744 -18.781 4.184 1 85.62 95 ASP A CA 1
ATOM 741 C C . ASP A 1 95 ? 0.262 -18.234 3.178 1 85.62 95 ASP A C 1
ATOM 743 O O . ASP A 1 95 ? 0.104 -18.406 1.97 1 85.62 95 ASP A O 1
ATOM 747 N N . LEU A 1 96 ? 1.284 -17.453 3.652 1 83.44 96 LEU A N 1
ATOM 748 C CA . LEU A 1 96 ? 2.336 -16.938 2.783 1 83.44 96 LEU A CA 1
ATOM 749 C C . LEU A 1 96 ? 3.342 -18.031 2.438 1 83.44 96 LEU A C 1
ATOM 751 O O . LEU A 1 96 ? 4.09 -17.906 1.467 1 83.44 96 LEU A O 1
ATOM 755 N N . ASP A 1 97 ? 3.398 -19 3.24 1 70.5 97 ASP A N 1
ATOM 756 C CA . ASP A 1 97 ? 4.332 -20.109 3.051 1 70.5 97 ASP A CA 1
ATOM 757 C C . ASP A 1 97 ? 3.67 -21.266 2.293 1 70.5 97 ASP A C 1
ATOM 759 O O . ASP A 1 97 ? 4.332 -22.234 1.928 1 70.5 97 ASP A O 1
ATOM 763 N N . ALA A 1 98 ? 2.381 -21.203 2.025 1 50.62 98 ALA A N 1
ATOM 764 C CA . ALA A 1 98 ? 1.781 -22.391 1.406 1 50.62 98 ALA A CA 1
ATOM 765 C C . ALA A 1 98 ? 2.125 -22.469 -0.078 1 50.62 98 ALA A C 1
ATOM 767 O O . ALA A 1 98 ? 2.361 -21.438 -0.721 1 50.62 98 ALA A O 1
ATOM 768 N N . MET B 1 1 ? 24.719 -48.875 -19.703 1 38.06 1 MET B N 1
ATOM 769 C CA . MET B 1 1 ? 23.547 -48.031 -19.797 1 38.06 1 MET B CA 1
ATOM 770 C C . MET B 1 1 ? 23.531 -46.969 -18.672 1 38.06 1 MET B C 1
ATOM 772 O O . MET B 1 1 ? 23.156 -47.281 -17.547 1 38.06 1 MET B O 1
ATOM 776 N N . SER B 1 2 ? 24.516 -46.125 -18.469 1 42.06 2 SER B N 1
ATOM 777 C CA . SER B 1 2 ? 24.844 -45.094 -17.469 1 42.06 2 SER B CA 1
ATOM 778 C C . SER B 1 2 ? 23.703 -44.094 -17.312 1 42.06 2 SER B C 1
ATOM 780 O O . SER B 1 2 ? 23.359 -43.406 -18.281 1 42.06 2 SER B O 1
ATOM 782 N N . GLU B 1 3 ? 22.609 -44.438 -16.594 1 42.94 3 GLU B N 1
ATOM 783 C CA . GLU B 1 3 ? 21.531 -43.531 -16.156 1 42.94 3 GLU B CA 1
ATOM 784 C C . GLU B 1 3 ? 22.094 -42.188 -15.703 1 42.94 3 GLU B C 1
ATOM 786 O O . GLU B 1 3 ? 22.797 -42.125 -14.695 1 42.94 3 GLU B O 1
ATOM 791 N N . SER B 1 4 ? 22.688 -41.406 -16.656 1 45.97 4 SER B N 1
ATOM 792 C CA . SER B 1 4 ? 22.969 -40 -16.359 1 45.97 4 SER B CA 1
ATOM 793 C C . SER B 1 4 ? 21.891 -39.406 -15.445 1 45.97 4 SER B C 1
ATOM 795 O O . SER B 1 4 ? 20.719 -39.344 -15.828 1 45.97 4 SER B O 1
ATOM 797 N N . SER B 1 5 ? 21.891 -39.75 -14.203 1 45.5 5 SER B N 1
ATOM 798 C CA . SER B 1 5 ? 21.141 -39.062 -13.164 1 45.5 5 SER B CA 1
ATOM 799 C C . SER B 1 5 ? 20.969 -37.562 -13.5 1 45.5 5 SER B C 1
ATOM 801 O O . SER B 1 5 ? 21.938 -36.844 -13.578 1 45.5 5 SER B O 1
ATOM 803 N N . LYS B 1 6 ? 20.031 -37.25 -14.508 1 47.03 6 LYS B N 1
ATOM 804 C CA . LYS B 1 6 ? 19.656 -35.844 -14.688 1 47.03 6 LYS B CA 1
ATOM 805 C C . LYS B 1 6 ? 19.75 -35.062 -13.367 1 47.03 6 LYS B C 1
ATOM 807 O O . LYS B 1 6 ? 19.203 -35.5 -12.352 1 47.03 6 LYS B O 1
ATOM 812 N N . PRO B 1 7 ? 20.859 -34.375 -13.102 1 44.22 7 PRO B N 1
ATOM 813 C CA . PRO B 1 7 ? 20.859 -33.594 -11.867 1 44.22 7 PRO B CA 1
ATOM 814 C C . PRO B 1 7 ? 19.453 -33.156 -11.453 1 44.22 7 PRO B C 1
ATOM 816 O O . PRO B 1 7 ? 18.578 -32.969 -12.305 1 44.22 7 PRO B O 1
ATOM 819 N N . GLY B 1 8 ? 18.922 -33.625 -10.344 1 43 8 GLY B N 1
ATOM 820 C CA . GLY B 1 8 ? 17.703 -33.156 -9.727 1 43 8 GLY B CA 1
ATOM 821 C C . GLY B 1 8 ? 17.344 -31.719 -10.102 1 43 8 GLY B C 1
ATOM 822 O O . GLY B 1 8 ? 18.203 -30.953 -10.508 1 43 8 GLY B O 1
ATOM 823 N N . ALA B 1 9 ? 16.156 -31.422 -10.766 1 45.12 9 ALA B N 1
ATOM 824 C CA . ALA B 1 9 ? 15.594 -30.078 -10.969 1 45.12 9 ALA B CA 1
ATOM 825 C C . ALA B 1 9 ? 16 -29.141 -9.836 1 45.12 9 ALA B C 1
ATOM 827 O O . ALA B 1 9 ? 15.57 -29.297 -8.695 1 45.12 9 ALA B O 1
ATOM 828 N N . ALA B 1 10 ? 17.141 -28.797 -9.562 1 44 10 ALA B N 1
ATOM 829 C CA . ALA B 1 10 ? 17.562 -27.766 -8.633 1 44 10 ALA B CA 1
ATOM 830 C C . ALA B 1 10 ? 16.547 -26.625 -8.562 1 44 10 ALA B C 1
ATOM 832 O O . ALA B 1 10 ? 15.883 -26.312 -9.547 1 44 10 ALA B O 1
ATOM 833 N N . ASP B 1 11 ? 15.828 -26.375 -7.398 1 50.25 11 ASP B N 1
ATOM 834 C CA . ASP B 1 11 ? 14.977 -25.234 -7.074 1 50.25 11 ASP B CA 1
ATOM 835 C C . ASP B 1 11 ? 15.516 -23.953 -7.699 1 50.25 11 ASP B C 1
ATOM 837 O O . ASP B 1 11 ? 16.438 -23.328 -7.168 1 50.25 11 ASP B O 1
ATOM 841 N N . GLN B 1 12 ? 15.945 -23.875 -8.867 1 52.25 12 GLN B N 1
ATOM 842 C CA . GLN B 1 12 ? 16.469 -22.688 -9.523 1 52.25 12 GLN B CA 1
ATOM 843 C C . GLN B 1 12 ? 15.648 -21.453 -9.141 1 52.25 12 GLN B C 1
ATOM 845 O O . GLN B 1 12 ? 14.43 -21.438 -9.305 1 52.25 12 GLN B O 1
ATOM 850 N N . VAL B 1 13 ? 16.062 -20.719 -8.156 1 61.28 13 VAL B N 1
ATOM 851 C CA . VAL B 1 13 ? 15.516 -19.391 -7.84 1 61.28 13 VAL B CA 1
ATOM 852 C C . VAL B 1 13 ? 15.281 -18.609 -9.133 1 61.28 13 VAL B C 1
ATOM 854 O O . VAL B 1 13 ? 16.219 -18.328 -9.875 1 61.28 13 VAL B O 1
ATOM 857 N N . ARG B 1 14 ? 14.117 -18.734 -9.727 1 71.62 14 ARG B N 1
ATOM 858 C CA . ARG B 1 14 ? 13.781 -18.016 -10.945 1 71.62 14 ARG B CA 1
ATOM 859 C C . ARG B 1 14 ? 14.078 -16.531 -10.805 1 71.62 14 ARG B C 1
ATOM 861 O O . ARG B 1 14 ? 13.766 -15.93 -9.773 1 71.62 14 ARG B O 1
ATOM 868 N N . ALA B 1 15 ? 14.859 -16.047 -11.695 1 81.75 15 ALA B N 1
ATOM 869 C CA . ALA B 1 15 ? 15.164 -14.617 -11.719 1 81.75 15 ALA B CA 1
ATOM 870 C C . ALA B 1 15 ? 13.914 -13.797 -12.023 1 81.75 15 ALA B C 1
ATOM 872 O O . ALA B 1 15 ? 13.023 -14.25 -12.75 1 81.75 15 ALA B O 1
ATOM 873 N N . ILE B 1 16 ? 13.688 -12.703 -11.344 1 86.94 16 ILE B N 1
ATOM 874 C CA . ILE B 1 16 ? 12.562 -11.805 -11.602 1 86.94 16 ILE B CA 1
ATOM 875 C C . ILE B 1 16 ? 12.992 -10.688 -12.539 1 86.94 16 ILE B C 1
ATOM 877 O O . ILE B 1 16 ? 14.023 -10.047 -12.328 1 86.94 16 ILE B O 1
ATOM 881 N N . GLU B 1 17 ? 12.383 -10.602 -13.656 1 89.88 17 GLU B N 1
ATOM 882 C CA . GLU B 1 17 ? 12.5 -9.453 -14.555 1 89.88 17 GLU B CA 1
ATOM 883 C C . GLU B 1 17 ? 11.43 -8.414 -14.25 1 89.88 17 GLU B C 1
ATOM 885 O O . GLU B 1 17 ? 10.234 -8.68 -14.406 1 89.88 17 GLU B O 1
ATOM 890 N N . TRP B 1 18 ? 11.844 -7.188 -13.953 1 93 18 TRP B N 1
ATOM 891 C CA . TRP B 1 18 ? 10.938 -6.086 -13.641 1 93 18 TRP B CA 1
ATOM 892 C C . TRP B 1 18 ? 10.742 -5.18 -14.852 1 93 18 TRP B C 1
ATOM 894 O O . TRP B 1 18 ? 11.711 -4.676 -15.422 1 93 18 TRP B O 1
ATOM 904 N N . ARG B 1 19 ? 9.602 -5.039 -15.305 1 94.38 19 ARG B N 1
ATOM 905 C CA . ARG B 1 19 ? 9.25 -4.078 -16.344 1 94.38 19 ARG B CA 1
ATOM 906 C C . ARG B 1 19 ? 8.656 -2.811 -15.742 1 94.38 19 ARG B C 1
ATOM 908 O O . ARG B 1 19 ? 7.598 -2.857 -15.109 1 94.38 19 ARG B O 1
ATOM 915 N N . GLU B 1 20 ? 9.25 -1.646 -16 1 95.19 20 GLU B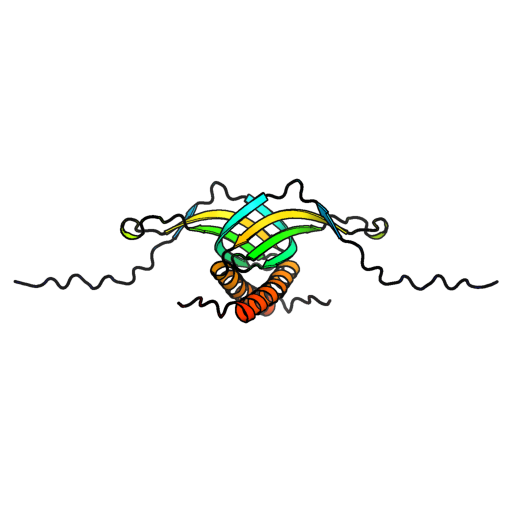 N 1
ATOM 916 C CA . GLU B 1 20 ? 8.867 -0.42 -15.312 1 95.19 20 GLU B CA 1
ATOM 917 C C . GLU B 1 20 ? 8.414 0.65 -16.297 1 95.19 20 GLU B C 1
ATOM 919 O O . GLU B 1 20 ? 8.195 1.803 -15.922 1 95.19 20 GLU B O 1
ATOM 924 N N . ASP B 1 21 ? 8.25 0.318 -17.531 1 94.06 21 ASP B N 1
ATOM 925 C CA . ASP B 1 21 ? 8.016 1.304 -18.594 1 94.06 21 ASP B CA 1
ATOM 926 C C . ASP B 1 21 ? 6.727 2.078 -18.344 1 94.06 21 ASP B C 1
ATOM 928 O O . ASP B 1 21 ? 6.637 3.266 -18.656 1 94.06 21 ASP B O 1
ATOM 932 N N . SER B 1 22 ? 5.719 1.509 -17.766 1 92.31 22 SER B N 1
ATOM 933 C CA . SER B 1 22 ? 4.414 2.145 -17.594 1 92.31 22 SER B CA 1
ATOM 934 C C . SER B 1 22 ? 4.145 2.496 -16.141 1 92.31 22 SER B C 1
ATOM 936 O O . SER B 1 22 ? 3.018 2.834 -15.773 1 92.31 22 SER B O 1
ATOM 938 N N . MET B 1 23 ? 5.211 2.484 -15.359 1 96.81 23 MET B N 1
ATOM 939 C CA . MET B 1 23 ? 5.023 2.699 -13.93 1 96.81 23 MET B CA 1
ATOM 940 C C . MET B 1 23 ? 4.77 4.172 -13.625 1 96.81 23 MET B C 1
ATOM 942 O O . MET B 1 23 ? 5.5 5.043 -14.102 1 96.81 23 MET B O 1
ATOM 946 N N . SER B 1 24 ? 3.707 4.402 -12.938 1 97.06 24 SER B N 1
ATOM 947 C CA . SER B 1 24 ? 3.424 5.754 -12.469 1 97.06 24 SER B CA 1
ATOM 948 C C . SER B 1 24 ? 3.875 5.941 -11.023 1 97.06 24 SER B C 1
ATOM 950 O O . SER B 1 24 ? 3.732 5.031 -10.203 1 97.06 24 SER B O 1
ATOM 952 N N . THR B 1 25 ? 4.465 7.105 -10.758 1 97.81 25 THR B N 1
ATOM 953 C CA . THR B 1 25 ? 4.934 7.422 -9.414 1 97.81 25 THR B CA 1
ATOM 954 C C . THR B 1 25 ? 4.094 8.539 -8.797 1 97.81 25 THR B C 1
ATOM 956 O O . THR B 1 25 ? 3.863 9.57 -9.43 1 97.81 25 THR B O 1
ATOM 959 N N . GLN B 1 26 ? 3.561 8.266 -7.598 1 98.12 26 GLN B N 1
ATOM 960 C CA . GLN B 1 26 ? 2.771 9.273 -6.887 1 98.12 26 GLN B CA 1
ATOM 961 C C . GLN B 1 26 ? 3.217 9.391 -5.434 1 98.12 26 GLN B C 1
ATOM 963 O O . GLN B 1 26 ? 3.756 8.445 -4.859 1 98.12 26 GLN B O 1
ATOM 968 N N . PHE B 1 27 ? 3.064 10.586 -4.949 1 97.62 27 PHE B N 1
ATOM 969 C CA . PHE B 1 27 ? 3.229 10.82 -3.521 1 97.62 27 PHE B CA 1
ATOM 970 C C . PHE B 1 27 ? 1.894 10.695 -2.797 1 97.62 27 PHE B C 1
ATOM 972 O O . PHE B 1 27 ? 0.852 11.078 -3.332 1 97.62 27 PHE B O 1
ATOM 979 N N . ALA B 1 28 ? 1.988 10.156 -1.542 1 98.19 28 ALA B N 1
ATOM 980 C CA . ALA B 1 28 ? 0.792 10.117 -0.704 1 98.19 28 ALA B CA 1
ATOM 981 C C . ALA B 1 28 ? 1.151 10.266 0.771 1 98.19 28 ALA B C 1
ATOM 983 O O . ALA B 1 28 ? 2.158 9.727 1.23 1 98.19 28 ALA B O 1
ATOM 984 N N . ASN B 1 29 ? 0.298 11.07 1.488 1 97.31 29 ASN B N 1
ATOM 985 C CA . ASN B 1 29 ? 0.424 11.133 2.939 1 97.31 29 ASN B CA 1
ATOM 986 C C . ASN B 1 29 ? -0.868 10.719 3.635 1 97.31 29 ASN B C 1
ATOM 988 O O . ASN B 1 29 ? -0.962 10.766 4.863 1 97.31 29 ASN B O 1
ATOM 992 N N . VAL B 1 30 ? -1.857 10.367 2.949 1 97 30 VAL B N 1
ATOM 993 C CA . VAL B 1 30 ? -3.111 9.805 3.441 1 97 30 VAL B CA 1
ATOM 994 C C . VAL B 1 30 ? -3.322 8.414 2.842 1 97 30 VAL B C 1
ATOM 996 O O . VAL B 1 30 ? -3.09 8.203 1.648 1 97 30 VAL B O 1
ATOM 999 N N . VAL B 1 31 ? -3.738 7.477 3.621 1 98.25 31 VAL B N 1
ATOM 1000 C CA . VAL B 1 31 ? -4.012 6.121 3.152 1 98.25 31 VAL B CA 1
ATOM 1001 C C . VAL B 1 31 ? -5.332 5.625 3.738 1 98.25 31 VAL B C 1
ATOM 1003 O O . VAL B 1 31 ? -5.711 6.016 4.848 1 98.25 31 VAL B O 1
ATOM 1006 N N . ASN B 1 32 ? -6 4.836 3.01 1 97.19 32 ASN B N 1
ATOM 1007 C CA . ASN B 1 32 ? -7.188 4.105 3.445 1 97.19 32 ASN B CA 1
ATOM 1008 C C . ASN B 1 32 ? -7.199 2.682 2.898 1 97.19 32 ASN B C 1
ATOM 1010 O O . ASN B 1 32 ? -6.617 2.41 1.848 1 97.19 32 ASN B O 1
ATOM 1014 N N . VAL B 1 33 ? -7.809 1.787 3.652 1 98.5 33 VAL B N 1
ATOM 1015 C CA . VAL B 1 33 ? -7.848 0.38 3.268 1 98.5 33 VAL B CA 1
ATOM 1016 C C . VAL B 1 33 ? -9.266 -0.16 3.422 1 98.5 33 VAL B C 1
ATOM 1018 O O . VAL B 1 33 ? -9.93 0.1 4.426 1 98.5 33 VAL B O 1
ATOM 1021 N N . GLN B 1 34 ? -9.703 -0.858 2.43 1 96.62 34 GLN B N 1
ATOM 1022 C CA . GLN B 1 34 ? -10.969 -1.579 2.473 1 96.62 34 GLN B CA 1
ATOM 1023 C C . GLN B 1 34 ? -10.797 -3.031 2.039 1 96.62 34 GLN B C 1
ATOM 1025 O O . GLN B 1 34 ? -10.086 -3.314 1.074 1 96.62 34 GLN B O 1
ATOM 1030 N N . GLY B 1 35 ? -11.391 -3.961 2.746 1 95.62 35 GLY B N 1
ATOM 1031 C CA . GLY B 1 35 ? -11.273 -5.379 2.441 1 95.62 35 GLY B CA 1
ATOM 1032 C C . GLY B 1 35 ? -12.609 -6.031 2.125 1 95.62 35 GLY B C 1
ATOM 1033 O O . GLY B 1 35 ? -13.633 -5.691 2.727 1 95.62 35 GLY B O 1
ATOM 1034 N N . THR B 1 36 ? -12.672 -6.871 1.114 1 92.19 36 THR B N 1
ATOM 1035 C CA . THR B 1 36 ? -13.766 -7.797 0.833 1 92.19 36 THR B CA 1
ATOM 1036 C C . THR B 1 36 ? -13.266 -9.242 0.857 1 92.19 36 THR B C 1
ATOM 1038 O O . THR B 1 36 ? -12.109 -9.5 1.197 1 92.19 36 THR B O 1
ATOM 1041 N N . ARG B 1 37 ? -14.156 -10.164 0.569 1 91.81 37 ARG B N 1
ATOM 1042 C CA . ARG B 1 37 ? -13.766 -11.57 0.543 1 91.81 37 ARG B CA 1
ATOM 1043 C C . ARG B 1 37 ? -12.758 -11.844 -0.564 1 91.81 37 ARG B C 1
ATOM 1045 O O . ARG B 1 37 ? -11.867 -12.68 -0.408 1 91.81 37 ARG B O 1
ATOM 1052 N N . GLU B 1 38 ? -12.852 -11.109 -1.606 1 94.75 38 GLU B N 1
ATOM 1053 C CA . GLU B 1 38 ? -12.109 -11.453 -2.816 1 94.75 38 GLU B CA 1
ATOM 1054 C C . GLU B 1 38 ? -10.875 -10.578 -2.979 1 94.75 38 GLU B C 1
ATOM 1056 O O . GLU B 1 38 ? -9.945 -10.93 -3.709 1 94.75 38 GLU B O 1
ATOM 1061 N N . GLN B 1 39 ? -10.938 -9.406 -2.344 1 97.25 39 GLN B N 1
ATOM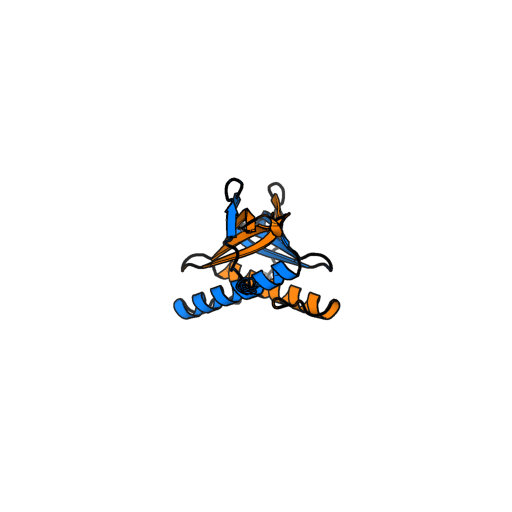 1062 C CA . GLN B 1 39 ? -9.836 -8.484 -2.611 1 97.25 39 GLN B CA 1
ATOM 1063 C C . GLN B 1 39 ? -9.664 -7.484 -1.469 1 97.25 39 GLN B C 1
ATOM 1065 O O . GLN B 1 39 ? -10.547 -7.355 -0.615 1 97.25 39 GLN B O 1
ATOM 1070 N N . VAL B 1 40 ? -8.516 -6.828 -1.425 1 98.31 40 VAL B N 1
ATOM 1071 C CA . VAL B 1 40 ? -8.188 -5.715 -0.541 1 98.31 40 VAL B CA 1
ATOM 1072 C C . VAL B 1 40 ? -7.867 -4.473 -1.37 1 98.31 40 VAL B C 1
ATOM 1074 O O . VAL B 1 40 ? -7.012 -4.512 -2.258 1 98.31 40 VAL B O 1
ATOM 1077 N N . ASP B 1 41 ? -8.547 -3.342 -1.103 1 98.56 41 ASP B N 1
ATOM 1078 C CA . ASP B 1 41 ? -8.344 -2.096 -1.834 1 98.56 41 ASP B CA 1
ATOM 1079 C C . ASP B 1 41 ? -7.543 -1.098 -1.003 1 98.56 41 ASP B C 1
ATOM 1081 O O . ASP B 1 41 ? -7.898 -0.805 0.14 1 98.56 41 ASP B O 1
ATOM 1085 N N . LEU B 1 42 ? -6.465 -0.595 -1.588 1 98.88 42 LEU B N 1
ATOM 1086 C CA . LEU B 1 42 ? -5.672 0.476 -0.997 1 98.88 42 LEU B CA 1
ATOM 1087 C C . LEU B 1 42 ? -5.941 1.803 -1.698 1 98.88 42 LEU B C 1
ATOM 1089 O O . LEU B 1 42 ? -5.887 1.882 -2.928 1 98.88 42 LEU B O 1
ATOM 1093 N N . PHE B 1 43 ? -6.25 2.812 -0.929 1 98.62 43 PHE B N 1
ATOM 1094 C CA . PHE B 1 43 ? -6.414 4.172 -1.43 1 98.62 43 PHE B CA 1
ATOM 1095 C C . PHE B 1 43 ? -5.277 5.066 -0.951 1 98.62 43 PHE B C 1
ATOM 1097 O O . PHE B 1 43 ? -4.945 5.074 0.236 1 98.62 43 PHE B O 1
ATOM 1104 N N . PHE B 1 44 ? -4.676 5.711 -1.923 1 98.69 44 PHE B N 1
ATOM 1105 C CA . PHE B 1 44 ? -3.594 6.637 -1.617 1 98.69 44 PHE B CA 1
ATOM 1106 C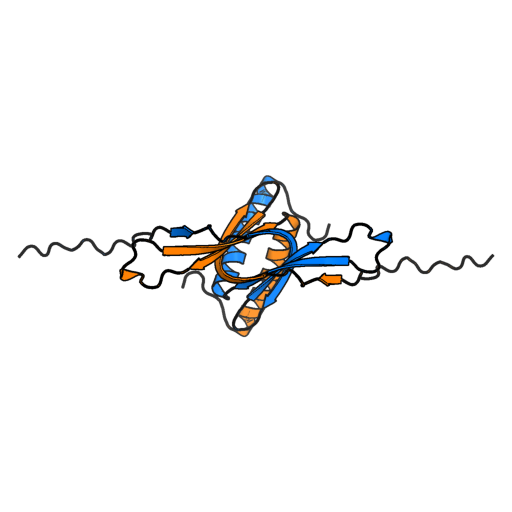 C . PHE B 1 44 ? -3.963 8.055 -2.039 1 98.69 44 PHE B C 1
ATOM 1108 O O . PHE B 1 44 ? -4.543 8.258 -3.105 1 98.69 44 PHE B O 1
ATOM 1115 N N . GLY B 1 45 ? -3.689 9 -1.157 1 97.94 45 GLY B N 1
ATOM 1116 C CA . GLY B 1 45 ? -4.008 10.383 -1.472 1 97.94 45 GLY B CA 1
ATOM 1117 C C . GLY B 1 45 ? -3.119 11.375 -0.751 1 97.94 45 GLY B C 1
ATOM 1118 O O . GLY B 1 45 ? -2.254 10.984 0.035 1 97.94 45 GLY B O 1
ATOM 1119 N N . THR B 1 46 ? -3.301 12.633 -1.138 1 96.69 46 THR B N 1
ATOM 1120 C CA . THR B 1 46 ? -2.549 13.734 -0.548 1 96.69 46 THR B CA 1
ATOM 1121 C C . THR B 1 46 ? -3.49 14.75 0.095 1 96.69 46 THR B C 1
ATOM 1123 O O . THR B 1 46 ? -4.469 15.172 -0.522 1 96.69 46 THR B O 1
ATOM 1126 N N . ASN B 1 47 ? -3.227 14.961 1.37 1 94.25 47 ASN B N 1
ATOM 1127 C CA . ASN B 1 47 ? -3.926 16.047 2.047 1 94.25 47 ASN B CA 1
ATOM 1128 C C . ASN B 1 47 ? -3.572 17.406 1.445 1 94.25 47 ASN B C 1
ATOM 1130 O O . ASN B 1 47 ? -2.404 17.797 1.429 1 94.25 47 ASN B O 1
ATOM 1134 N N . ARG B 1 48 ? -4.555 18.141 0.947 1 88.38 48 ARG B N 1
ATOM 1135 C CA . ARG B 1 48 ? -4.324 19.406 0.269 1 88.38 48 ARG B CA 1
ATOM 1136 C C . ARG B 1 48 ? -4.793 20.578 1.129 1 88.38 48 ARG B C 1
ATOM 1138 O O . ARG B 1 48 ? -4.82 21.719 0.668 1 88.38 48 ARG B O 1
ATOM 1145 N N . THR B 1 49 ? -5.176 20.234 2.311 1 83.81 49 THR B N 1
ATOM 1146 C CA . THR B 1 49 ? -5.711 21.312 3.146 1 83.81 49 THR B CA 1
ATOM 1147 C C . THR B 1 49 ? -4.605 22.266 3.562 1 83.81 49 THR B C 1
ATOM 1149 O O . THR B 1 49 ? -3.637 21.875 4.215 1 83.81 49 THR B O 1
ATOM 1152 N N . TRP B 1 50 ? -4.441 23.391 2.9 1 71.12 50 TRP B N 1
ATOM 1153 C CA . TRP B 1 50 ? -3.426 24.406 3.176 1 71.12 50 TRP B CA 1
ATOM 1154 C C . TRP B 1 50 ? -3.816 25.25 4.379 1 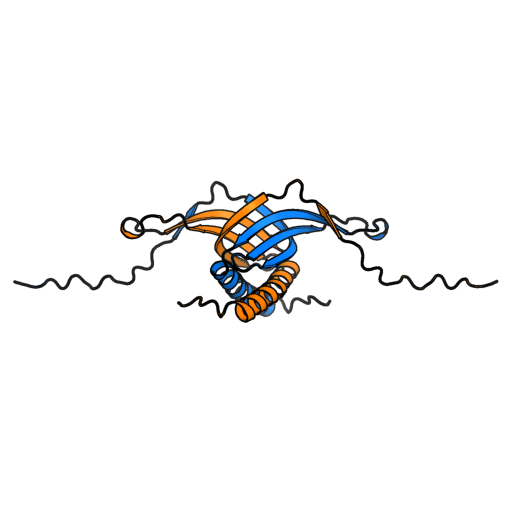71.12 50 TRP B C 1
ATOM 1156 O O . TRP B 1 50 ? -2.979 25.547 5.234 1 71.12 50 TRP B O 1
ATOM 1166 N N . ASN B 1 51 ? -5.086 25.797 4.363 1 65.44 51 ASN B N 1
ATOM 1167 C CA . ASN B 1 51 ? -5.5 26.703 5.426 1 65.44 51 ASN B CA 1
ATOM 1168 C C . ASN B 1 51 ? -6.574 26.078 6.312 1 65.44 51 ASN B C 1
ATOM 1170 O O . ASN B 1 51 ? -7.762 26.141 5.996 1 65.44 51 ASN B O 1
ATOM 1174 N N . LEU B 1 52 ? -6.105 25.375 7.324 1 60.91 52 LEU B N 1
ATOM 1175 C CA . LEU B 1 52 ? -7.027 24.688 8.227 1 60.91 52 LEU B CA 1
ATOM 1176 C C . LEU B 1 52 ? -8.008 25.688 8.844 1 60.91 52 LEU B C 1
ATOM 1178 O O . LEU B 1 52 ? -9.148 25.328 9.148 1 60.91 52 LEU B O 1
ATOM 1182 N N . ALA B 1 53 ? -7.492 26.828 9.078 1 61.38 53 ALA B N 1
ATOM 1183 C CA . ALA B 1 53 ? -8.32 27.812 9.773 1 61.38 53 ALA B CA 1
ATOM 1184 C C . ALA B 1 53 ? -9.562 28.156 8.953 1 61.38 53 ALA B C 1
ATOM 1186 O O . ALA B 1 53 ? -10.602 28.531 9.516 1 61.38 53 ALA B O 1
ATOM 1187 N N . GLU B 1 54 ? -9.398 28.047 7.715 1 58.53 54 GLU B N 1
ATOM 1188 C CA . GLU B 1 54 ? -10.477 28.578 6.887 1 58.53 54 GLU B CA 1
ATOM 1189 C C . GLU B 1 54 ? -11.352 27.453 6.344 1 58.53 54 GLU B C 1
ATOM 1191 O O . GLU B 1 54 ? -12.398 27.703 5.738 1 58.53 54 GLU B O 1
ATOM 1196 N N . THR B 1 55 ? -10.797 26.25 6.586 1 60.59 55 THR B N 1
ATOM 1197 C CA . THR B 1 55 ? -11.594 25.25 5.867 1 60.59 55 THR B CA 1
ATOM 1198 C C . THR B 1 55 ? -12.297 24.312 6.848 1 60.59 55 THR B C 1
ATOM 1200 O O . THR B 1 55 ? -11.68 23.828 7.793 1 60.59 55 THR B O 1
ATOM 1203 N N . GLU B 1 56 ? -13.586 24.25 6.754 1 66.94 56 GLU B N 1
ATOM 1204 C CA . GLU B 1 56 ? -14.469 23.359 7.5 1 66.94 56 GLU B CA 1
ATOM 1205 C C . GLU B 1 56 ? -14.141 21.891 7.223 1 66.94 56 GLU B C 1
ATOM 1207 O O . GLU B 1 56 ? -14.492 21.016 8.008 1 66.94 56 GLU B O 1
ATOM 1212 N N . SER B 1 57 ? -13.391 21.688 6.086 1 79 57 SER B N 1
ATOM 1213 C CA . SER B 1 57 ? -13.156 20.281 5.742 1 79 57 SER B CA 1
ATOM 1214 C C . SER B 1 57 ? -11.727 20.078 5.254 1 79 57 SER B C 1
ATOM 1216 O O . SER B 1 57 ? -11.102 20.984 4.715 1 79 57 SER B O 1
ATOM 1218 N N . VAL B 1 58 ? -11.18 19.016 5.645 1 86.69 58 VAL B N 1
ATOM 1219 C CA . VAL B 1 58 ? -9.906 18.547 5.102 1 86.69 58 VAL B CA 1
ATOM 1220 C C . VAL B 1 58 ? -10.125 17.969 3.703 1 86.69 58 VAL B C 1
ATOM 1222 O O . VAL B 1 58 ? -10.977 17.094 3.51 1 86.69 58 VAL B O 1
ATOM 1225 N N . VAL B 1 59 ? -9.406 18.578 2.725 1 91.31 59 VAL B N 1
ATOM 1226 C CA . VAL B 1 59 ? -9.555 18.094 1.354 1 91.31 59 VAL B CA 1
ATOM 1227 C C . VAL B 1 59 ? -8.414 17.125 1.02 1 91.31 59 VAL B C 1
ATOM 1229 O O . VAL B 1 59 ? -7.242 17.469 1.186 1 91.31 59 VAL B O 1
ATOM 1232 N N . VAL B 1 60 ? -8.781 15.922 0.566 1 94.81 60 VAL B N 1
ATOM 1233 C CA . VAL B 1 60 ? -7.805 14.906 0.192 1 94.81 60 VAL B CA 1
ATOM 1234 C C . VAL B 1 60 ? -7.961 14.562 -1.287 1 94.81 60 VAL B C 1
ATOM 1236 O O . VAL B 1 60 ? -9.047 14.188 -1.733 1 94.81 60 VAL B O 1
ATOM 1239 N N . ASP B 1 61 ? -6.879 14.742 -2.105 1 96.25 61 ASP B N 1
ATOM 1240 C CA . ASP B 1 61 ? -6.848 14.273 -3.486 1 96.25 61 ASP B CA 1
ATOM 1241 C C . ASP B 1 61 ? -6.406 12.812 -3.561 1 96.25 61 ASP B C 1
ATOM 1243 O O . ASP B 1 61 ? -5.258 12.492 -3.242 1 96.25 61 ASP B O 1
ATOM 1247 N N . LEU B 1 62 ? -7.332 11.945 -3.975 1 97.81 62 LEU B N 1
ATOM 1248 C CA . LEU B 1 62 ? -6.961 10.547 -4.176 1 97.81 62 LEU B CA 1
ATOM 1249 C C . LEU B 1 62 ? -6.227 10.367 -5.5 1 97.81 62 LEU B C 1
ATOM 1251 O O . LEU B 1 62 ? -6.691 10.836 -6.543 1 97.81 62 LEU B O 1
ATOM 1255 N N . SER B 1 63 ? -5.082 9.766 -5.461 1 97.75 63 SER B N 1
ATOM 1256 C CA . SER B 1 63 ? -4.27 9.578 -6.656 1 97.75 63 SER B CA 1
ATOM 1257 C C . SER B 1 63 ? -4.363 8.141 -7.168 1 97.75 63 SER B C 1
ATOM 1259 O O . SER B 1 63 ? -4.465 7.914 -8.375 1 97.75 63 SER B O 1
ATOM 1261 N N . ASN B 1 64 ? -4.355 7.141 -6.25 1 98.44 64 ASN B N 1
ATOM 1262 C CA . ASN B 1 64 ? -4.305 5.742 -6.656 1 98.44 64 ASN B CA 1
ATOM 1263 C C . ASN B 1 64 ? -5.289 4.891 -5.859 1 98.44 64 ASN B C 1
ATOM 1265 O O . ASN B 1 64 ? -5.438 5.074 -4.648 1 98.44 64 ASN B O 1
ATOM 1269 N N . ARG B 1 65 ? -5.969 4.043 -6.543 1 98.5 65 ARG B N 1
ATOM 1270 C CA . ARG B 1 65 ? -6.605 2.857 -5.973 1 98.5 65 ARG B CA 1
ATOM 1271 C C . ARG B 1 65 ? -5.918 1.583 -6.453 1 98.5 65 ARG B C 1
ATOM 1273 O O . ARG B 1 65 ? -5.891 1.301 -7.652 1 98.5 65 ARG B O 1
ATOM 1280 N N . VAL B 1 66 ? -5.273 0.839 -5.578 1 98.75 66 VAL B N 1
ATOM 1281 C CA . VAL B 1 66 ? -4.605 -0.409 -5.93 1 98.75 66 VAL B CA 1
ATOM 1282 C C . VAL B 1 66 ? -5.379 -1.591 -5.348 1 98.75 66 VAL B C 1
ATOM 1284 O O . VAL B 1 66 ? -5.578 -1.671 -4.133 1 98.75 66 VAL B O 1
ATOM 1287 N N . ILE B 1 67 ? -5.809 -2.496 -6.191 1 98.81 67 ILE B N 1
ATOM 1288 C CA . ILE B 1 67 ? -6.555 -3.684 -5.793 1 98.81 67 ILE B CA 1
ATOM 1289 C C . ILE B 1 67 ? -5.602 -4.867 -5.641 1 98.81 67 ILE B C 1
ATOM 1291 O O . ILE B 1 67 ? -4.973 -5.293 -6.609 1 98.81 67 ILE B O 1
ATOM 1295 N N . LEU B 1 68 ? -5.523 -5.434 -4.445 1 98.69 68 LEU B N 1
ATOM 1296 C CA . LEU B 1 68 ? -4.633 -6.547 -4.145 1 98.69 68 LEU B CA 1
ATOM 1297 C C . LEU B 1 68 ? -5.426 -7.828 -3.91 1 98.69 68 LEU B C 1
ATOM 1299 O O . LEU B 1 68 ? -6.539 -7.785 -3.379 1 98.69 68 LEU B O 1
ATOM 1303 N N . THR B 1 69 ? -4.785 -8.953 -4.297 1 96.81 69 THR B N 1
ATOM 1304 C CA . THR B 1 69 ? -5.273 -10.219 -3.758 1 96.81 69 THR B CA 1
ATOM 1305 C C . THR B 1 69 ? -5.004 -10.305 -2.258 1 96.81 69 THR B C 1
ATOM 1307 O O . THR B 1 69 ? -4.102 -9.641 -1.745 1 96.81 69 THR B O 1
ATOM 1310 N N . PRO B 1 70 ? -5.781 -11.078 -1.584 1 96.94 70 PRO B N 1
ATOM 1311 C CA . PRO B 1 70 ? -5.555 -11.227 -0.144 1 96.94 70 PRO B CA 1
ATOM 1312 C C . PRO B 1 70 ? -4.133 -11.688 0.184 1 96.94 70 PRO B C 1
ATOM 1314 O O . PRO B 1 70 ? -3.529 -11.195 1.142 1 96.94 70 PRO B O 1
ATOM 1317 N N . LEU B 1 71 ? -3.58 -12.555 -0.632 1 96.38 71 LEU B N 1
ATOM 1318 C CA . LEU B 1 71 ? -2.221 -13.031 -0.407 1 96.38 71 LEU B CA 1
ATOM 1319 C C . LEU B 1 71 ? -1.209 -11.906 -0.592 1 96.38 71 LEU B C 1
ATOM 1321 O O . LEU B 1 71 ? -0.285 -11.758 0.211 1 96.38 71 LEU B O 1
ATOM 1325 N N . ALA B 1 72 ? -1.399 -11.141 -1.642 1 97.75 72 ALA B N 1
ATOM 1326 C CA . ALA B 1 72 ? -0.515 -10.008 -1.884 1 97.75 72 ALA B CA 1
ATOM 1327 C C . ALA B 1 72 ? -0.619 -8.977 -0.76 1 97.75 72 ALA B C 1
ATOM 1329 O O . ALA B 1 72 ? 0.384 -8.383 -0.357 1 97.75 72 ALA B O 1
ATOM 1330 N N . ALA B 1 73 ? -1.801 -8.75 -0.279 1 98.56 73 ALA B N 1
ATOM 1331 C CA . ALA B 1 73 ? -2.014 -7.82 0.83 1 98.56 73 ALA B CA 1
ATOM 1332 C C . ALA B 1 73 ? -1.271 -8.281 2.082 1 98.56 73 ALA B C 1
ATOM 1334 O O . ALA B 1 73 ? -0.643 -7.477 2.771 1 98.56 73 ALA B O 1
ATOM 1335 N N . LYS B 1 74 ? -1.341 -9.539 2.365 1 98.19 74 LYS B N 1
ATOM 1336 C CA . LYS B 1 74 ? -0.628 -10.094 3.512 1 98.19 74 LYS B CA 1
ATOM 1337 C C . LYS B 1 74 ? 0.882 -9.961 3.338 1 98.19 74 LYS B C 1
ATOM 1339 O O . LYS B 1 74 ? 1.595 -9.633 4.289 1 98.19 74 LYS B O 1
ATOM 1344 N N . ARG B 1 75 ? 1.327 -10.219 2.166 1 98.12 75 ARG B N 1
ATOM 1345 C CA . ARG B 1 75 ? 2.748 -10.047 1.887 1 98.12 75 ARG B CA 1
ATOM 1346 C C . ARG B 1 75 ? 3.168 -8.594 2.09 1 98.12 75 ARG B C 1
ATOM 1348 O O . ARG B 1 75 ? 4.223 -8.32 2.67 1 98.12 75 ARG B O 1
ATOM 1355 N N . LEU B 1 76 ? 2.318 -7.645 1.607 1 98.69 76 LEU B N 1
ATOM 1356 C CA . LEU B 1 76 ? 2.609 -6.23 1.82 1 98.69 76 LEU B CA 1
ATOM 1357 C C . LEU B 1 76 ? 2.719 -5.918 3.309 1 98.69 76 LEU B C 1
ATOM 1359 O O . LEU B 1 76 ? 3.656 -5.242 3.738 1 98.69 76 LEU B O 1
ATOM 1363 N N . HIS B 1 77 ? 1.773 -6.383 4.051 1 98.56 77 HIS B N 1
ATOM 1364 C CA . HIS B 1 77 ? 1.758 -6.129 5.488 1 98.56 77 HIS B CA 1
ATOM 1365 C C . HIS B 1 77 ? 3.037 -6.633 6.148 1 98.56 77 HIS B C 1
ATOM 1367 O O . HIS B 1 77 ? 3.645 -5.922 6.953 1 98.56 77 HIS B O 1
ATOM 1373 N N . SER B 1 78 ? 3.432 -7.832 5.766 1 98.12 78 SER B N 1
ATOM 1374 C CA . SER B 1 78 ? 4.617 -8.453 6.348 1 98.12 78 SER B CA 1
ATOM 1375 C C . SER B 1 78 ? 5.879 -7.676 5.984 1 98.12 78 SER B C 1
ATOM 1377 O O . SER B 1 78 ? 6.668 -7.316 6.863 1 98.12 78 SER B O 1
ATOM 1379 N N . VAL B 1 79 ? 6.07 -7.395 4.727 1 98.06 79 VAL B N 1
ATOM 1380 C CA . VAL B 1 79 ? 7.277 -6.73 4.242 1 98.06 79 VAL B CA 1
ATOM 1381 C C . VAL B 1 79 ? 7.336 -5.305 4.793 1 98.06 79 VAL B C 1
ATOM 1383 O O . VAL B 1 79 ? 8.391 -4.852 5.242 1 98.06 79 VAL B O 1
ATOM 1386 N N . LEU B 1 80 ? 6.191 -4.566 4.766 1 98.56 80 LEU B N 1
ATOM 1387 C CA . LEU B 1 80 ? 6.121 -3.211 5.293 1 98.56 80 LEU B CA 1
ATOM 1388 C C . LEU B 1 80 ? 6.441 -3.193 6.785 1 98.56 80 LEU B C 1
ATOM 1390 O O . LEU B 1 80 ? 7.156 -2.307 7.258 1 98.56 80 LEU B O 1
ATOM 1394 N N . GLY B 1 81 ? 5.926 -4.164 7.496 1 97.94 81 GLY B N 1
ATOM 1395 C CA . GLY B 1 81 ? 6.246 -4.277 8.914 1 97.94 81 GLY B CA 1
ATOM 1396 C C . GLY B 1 81 ? 7.734 -4.371 9.18 1 97.94 81 GLY B C 1
ATOM 1397 O O . GLY B 1 81 ? 8.25 -3.725 10.094 1 97.94 81 GLY B O 1
ATOM 1398 N N . GLY B 1 82 ? 8.422 -5.234 8.383 1 97.44 82 GLY B N 1
ATOM 1399 C CA . GLY B 1 82 ? 9.867 -5.34 8.508 1 97.44 82 GLY B CA 1
ATOM 1400 C C . GLY B 1 82 ? 10.586 -4.035 8.234 1 97.44 82 GLY B C 1
ATOM 1401 O O . GLY B 1 82 ? 11.484 -3.646 8.984 1 97.44 82 GLY B O 1
ATOM 1402 N N . VAL B 1 83 ? 10.164 -3.355 7.246 1 97.56 83 VAL B N 1
ATOM 1403 C CA . VAL B 1 83 ? 10.781 -2.092 6.844 1 97.56 83 VAL B CA 1
ATOM 1404 C C . VAL B 1 83 ? 10.562 -1.045 7.938 1 97.56 83 VAL B C 1
ATOM 1406 O O . VAL B 1 83 ? 11.484 -0.299 8.281 1 97.56 83 VAL B O 1
ATOM 1409 N N . LEU B 1 84 ? 9.367 -0.968 8.492 1 97.19 84 LEU B N 1
ATOM 1410 C CA . LEU B 1 84 ? 9.047 0.004 9.531 1 97.19 84 LEU B CA 1
ATOM 1411 C C . LEU B 1 84 ? 9.805 -0.301 10.812 1 97.19 84 LEU B C 1
ATOM 1413 O O . LEU B 1 84 ? 10.227 0.615 11.523 1 97.19 84 LEU B O 1
ATOM 1417 N N . THR B 1 85 ? 9.969 -1.578 11.125 1 96.94 85 THR B N 1
ATOM 1418 C CA . THR B 1 85 ? 10.742 -1.977 12.305 1 96.94 85 THR B CA 1
ATOM 1419 C C . THR B 1 85 ? 12.188 -1.507 12.18 1 96.94 85 THR B C 1
ATOM 1421 O O . THR B 1 85 ? 12.742 -0.953 13.133 1 96.94 85 THR B O 1
ATOM 1424 N N . GLU B 1 86 ? 12.742 -1.739 11.023 1 95.69 86 GLU B N 1
ATOM 1425 C CA . GLU B 1 86 ? 14.109 -1.285 10.781 1 95.69 86 GLU B CA 1
ATOM 1426 C C . GLU B 1 86 ? 14.211 0.236 10.859 1 95.69 86 GLU B C 1
ATOM 1428 O O . GLU B 1 86 ? 15.148 0.773 11.445 1 95.69 86 GLU B O 1
ATOM 1433 N N . TYR B 1 87 ? 13.273 0.907 10.273 1 94.56 87 TYR B N 1
ATOM 1434 C CA . TYR B 1 87 ? 13.219 2.363 10.312 1 94.56 87 TYR B CA 1
ATOM 1435 C C . TYR B 1 87 ? 13.203 2.871 11.75 1 94.56 87 TYR B C 1
ATOM 1437 O O . TYR B 1 87 ? 13.992 3.748 12.109 1 94.56 87 TYR B O 1
ATOM 1445 N N . GLU B 1 88 ? 12.359 2.346 12.523 1 95.31 88 GLU B N 1
ATOM 1446 C CA . GLU B 1 88 ? 12.188 2.801 13.898 1 95.31 88 GLU B CA 1
ATOM 1447 C C . GLU B 1 88 ? 13.414 2.463 14.75 1 95.31 88 GLU B C 1
ATOM 1449 O O . GLU B 1 88 ? 13.758 3.199 15.672 1 95.31 88 GLU B O 1
ATOM 1454 N N . ASN B 1 89 ? 14.102 1.3 14.453 1 95.38 89 ASN B N 1
ATOM 1455 C CA . ASN B 1 89 ? 15.344 0.948 15.133 1 95.38 89 ASN B CA 1
ATOM 1456 C C . ASN B 1 89 ? 16.438 1.979 14.875 1 95.38 89 ASN B C 1
ATOM 1458 O O . ASN B 1 89 ? 17.25 2.271 15.758 1 95.38 89 ASN B O 1
ATOM 1462 N N . ARG B 1 90 ? 16.344 2.543 13.75 1 93.62 90 ARG B N 1
ATOM 1463 C CA . ARG B 1 90 ? 17.422 3.445 13.328 1 93.62 90 ARG B CA 1
ATOM 1464 C C . ARG B 1 90 ? 17.094 4.891 13.688 1 93.62 90 ARG B C 1
ATOM 1466 O O . ARG B 1 90 ? 17.969 5.664 14.047 1 93.62 90 ARG B O 1
ATOM 1473 N N . HIS B 1 91 ? 15.844 5.293 13.578 1 91.56 91 HIS B N 1
ATOM 1474 C CA . HIS B 1 91 ? 15.492 6.707 13.617 1 91.56 91 HIS B CA 1
ATOM 1475 C C . HIS B 1 91 ? 14.555 7.012 14.781 1 91.56 91 HIS B C 1
ATOM 1477 O O . HIS B 1 91 ? 14.211 8.172 15.023 1 91.56 91 HIS B O 1
ATOM 1483 N N . GLY B 1 92 ? 14.156 6.012 15.516 1 89.88 92 GLY B N 1
ATOM 1484 C CA . GLY B 1 92 ? 13.219 6.211 16.609 1 89.88 92 GLY B CA 1
ATOM 1485 C C . GLY B 1 92 ? 11.789 5.844 16.234 1 89.88 92 GLY B C 1
ATOM 1486 O O . GLY B 1 92 ? 11.461 5.738 15.055 1 89.88 92 GLY B O 1
ATOM 1487 N N . ARG B 1 93 ? 11.023 5.82 17.203 1 90.94 93 ARG B N 1
ATOM 1488 C CA . ARG B 1 93 ? 9.648 5.352 17.047 1 90.94 93 ARG B CA 1
ATOM 1489 C C . ARG B 1 93 ? 8.789 6.398 16.359 1 90.94 93 ARG B C 1
ATOM 1491 O O . ARG B 1 93 ? 8.883 7.59 16.656 1 90.94 93 ARG B O 1
ATOM 1498 N N . LEU B 1 94 ? 7.938 5.922 15.391 1 90.19 94 LEU B N 1
ATOM 1499 C CA . LEU B 1 94 ? 6.91 6.746 14.766 1 90.19 94 LEU B CA 1
ATOM 1500 C C . LEU B 1 94 ? 5.637 6.762 15.602 1 90.19 94 LEU B C 1
ATOM 1502 O O . LEU B 1 94 ? 5.094 5.703 15.938 1 90.19 94 LEU B O 1
ATOM 1506 N N . ASP B 1 95 ? 5.227 7.926 16 1 85.56 95 ASP B N 1
ATOM 1507 C CA . ASP B 1 95 ? 4.059 8.062 16.875 1 85.56 95 ASP B CA 1
ATOM 1508 C C . ASP B 1 95 ? 2.812 8.406 16.062 1 85.56 95 ASP B C 1
ATOM 1510 O O . ASP B 1 95 ? 2.732 9.484 15.469 1 85.56 95 ASP B O 1
ATOM 1514 N N . LEU B 1 96 ? 1.822 7.457 15.953 1 83.56 96 LEU B N 1
ATOM 1515 C CA . LEU B 1 96 ? 0.561 7.719 15.266 1 83.56 96 LEU B CA 1
ATOM 1516 C C . LEU B 1 96 ? -0.374 8.547 16.141 1 83.56 96 LEU B C 1
ATOM 1518 O O . LEU B 1 96 ? -1.319 9.156 15.641 1 83.56 96 LEU B O 1
ATOM 1522 N N . ASP B 1 97 ? -0.164 8.484 17.359 1 70.25 97 ASP B N 1
ATOM 1523 C CA . ASP B 1 97 ? -0.992 9.211 18.312 1 70.25 97 ASP B CA 1
ATOM 1524 C C . ASP B 1 97 ? -0.385 10.57 18.656 1 70.25 97 ASP B C 1
ATOM 1526 O O . ASP B 1 97 ? -1.001 11.375 19.359 1 70.25 97 ASP B O 1
ATOM 1530 N N . ALA B 1 98 ? 0.8 10.891 18.188 1 50.69 98 ALA B N 1
ATOM 1531 C CA . ALA B 1 98 ? 1.379 12.148 18.625 1 50.69 98 ALA B CA 1
ATOM 1532 C C . ALA B 1 98 ? 0.74 13.336 17.906 1 50.69 98 ALA B C 1
ATOM 1534 O O . ALA B 1 98 ? 0.262 13.195 16.781 1 50.69 98 ALA B O 1
#

Solvent-accessible surface area (backbone atoms only — not comparable to full-atom values): 11305 Å² total; per-residue (Å²): 135,80,77,72,71,68,72,71,85,65,86,68,79,62,46,74,44,79,41,60,91,72,43,43,76,45,73,27,60,39,67,49,71,49,68,58,95,76,34,33,38,38,39,32,14,32,72,64,60,79,56,66,90,78,38,77,46,43,38,30,44,32,47,38,34,42,40,21,36,60,64,31,47,52,50,42,46,52,51,46,48,54,45,50,50,53,46,27,74,72,75,46,80,82,66,89,83,109,133,82,75,72,70,68,74,72,84,65,85,66,80,60,47,75,44,79,41,58,89,71,42,43,76,44,72,25,60,39,66,47,73,50,68,58,96,76,32,34,40,39,40,34,15,31,72,64,58,79,56,66,91,78,39,78,45,43,36,30,45,33,48,37,35,42,41,21,35,59,65,33,46,51,50,42,46,53,52,45,47,53,46,50,51,53,46,28,73,74,74,44,80,81,66,88,84,108

Secondary structure (DSSP, 8-state):
-------------PEEEEE-TT-EEEEESEEEEEE-SS-EEEEEEEE----TTT-SEEEEEEEEEEEE-HHHHHHHHHHHHHHHHHHHHHH----S--/-------------PEEEEE-TT-EEEEESEEEEEE-SS-EEEEEEEE----TTT-SEEEEEEEEEEEE-HHHHHHHHHHHHHHHHHHHHHH----S--

Nearest PDB structures (foldseek):
  8fw5-assembly1_G  TM=3.351E-01  e=2.312E+00  Escherichia coli
  6h35-assembly1_A  TM=4.261E-01  e=4.445E+00  Myxococcus xanthus DK 1622
  8ond-assembly1_A  TM=1.601E-01  e=5.638E+00  Bdellovibrio bacteriovorus HD100
  8fw5-assembly1_G  TM=3.351E-01  e=2.312E+00  Escherichia coli
  6h35-assembly1_A  TM=4.265E-01  e=4.445E+00  Myxococcus xanthus DK 1622

InterPro domains:
  IPR021857 Protein of unknown function D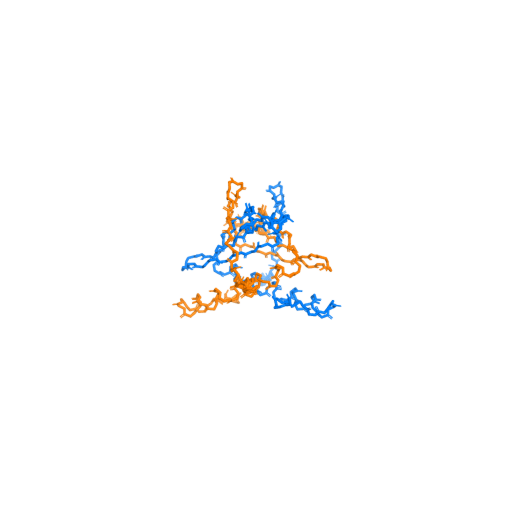UF3467 [PF11950] (6-95)

pLDDT: mean 85.41, std 18.54, range [38.06, 98.88]

Foldseek 3Di:
DPPPPPPPPPPPPDDDDDDCPPPDDDDFDDWDWDDDPFWIKIWGWHFPPPDPPPDPDTDIGTDDIDIGGPVVVVVCVVVVVVVQVVVCVVPNDDDPPD/DPPPPPPPPPPPPDDDDDDCPPPDDDDFDDWDWDDDPFWIKIWGWHFPPPDPPPDPDTDIGTDDIDIGGPVVVVVCVVVVVVVQVVVCVVPNDDDPPD

Sequence (196 aa):
MSESSKPGAADQVRAIEWREDSMSTQFANVVNVQGTREQVDLFFGTNRTWNLAETESVVVDLSNRVILTPLAAKRLHSVLGGVLTEYENRHGRLDLDAMSESSKPGAADQVRAIEWREDSMSTQFANVVNVQGTREQVDLFFGTNRTWNLAETESVVVDLSNRVILTPLAAKRLHSVLGGVLTEYENRHGRLDLDA

Organism: Methylorubrum extorquens (strain ATCC 14718 / DSM 1338 / JCM 2805 / NCIMB 9133 / AM1) (NCBI:txid272630)

Radius of gyration: 22.03 Å; Cα contacts (8 Å, |Δi|>4): 353; chains: 2; bounding box: 47×90×52 Å